Protein AF-A0A915NR26-F1 (afdb_monomer_lite)

Organism: NCBI:txid298350

Sequence (328 aa):
MNNIPSIPQVGNVEGKLKNKILRNKTCSDETLFVGILNAVFRKFGQIISIHPWLFIGTSLLLTIFCSLKIPFTKMTNDVADFTPYGARARKESGVYEAFFSNKGDPVVLFVLITAKRKGGNMLGVHELEDTVQLLNIVNDQFKVEDIQKNNNLSFSDFCDNFCTINEPVRHFHSGLLLERNFGNSSLDHIDLGYPITTVLGRQLHMDPHFFGVKIAVPFNKTNKNNSEINNQIISVNELKNNSFKNVLKSSSFHYSLLTSNFSQIPNNIREIKLICLYFRAVRPKDEVVRAGLTLLPFLIIGFVIMVIFSSITMSAAAYYMGQLGAHK

Secondary structure (DSSP, 8-state):
-----------SSHHHHHHHHHHSS------HHHHHHHHHHHHHHHHHHHSHHHHHHHHHHHHHHHHTTGGGS-----GGGGS-TT-HHHHHHHHHHHHHT--SPEEEEEEEEE-SSTT--S-SHHHHHHHH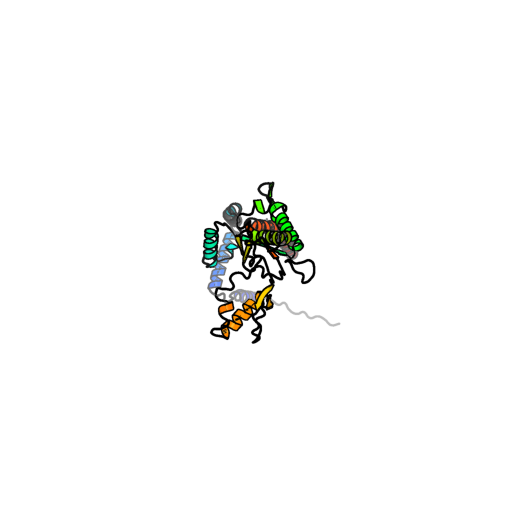HHHHIIIII-EEEETTTTEEEEHHHH--S-TTTTHHHHHHHHHHHHHHHH-GGG-TTEE--SSEEEETTEEEE-TTTEES-EEEEEEEEEETTEEEEEEEEEEHHHHHHHHHHHHTT-SSSSGGGTSS-----TT-EEE--EEEEEEEEEPPTHHHHHHHHTTHHHHHHHHHHHHHHHHHHHHHHHHHTT------

Radius of gyration: 41.72 Å; chains: 1; bounding box: 122×66×108 Å

Foldseek 3Di:
DDDDDDDDDDDDDVPVVVVVVVVPPPDDPDDPVNVVVVVVVVVVVVVCVVPVVVVVVVVVVVVCVVCVCVVVDDDFDAPCVVPDPPDPVVVVVVVVCVVQVHDADKDKDKDKAFDPDVQDFCLDLVSLVVVVVVLCCQQPVDWDQDPVVRDTDGLVRQADGCSCVCVVSVQLSVLSVCCVPPNPPPCPQFFNFPQWTGHNNDTDGCVVWFPQWWFWDFDFDPDPPDTDTDTDIDTPVRVVVVVVVVVVPDDDDCVVVPPDPVPTPGNGTDGTGITMDIRMGHDDRCVVVVVVVVCVVVVVVVVVVVVVVVVVVVVVVCVVVVNPDDDD

Structure (mmCIF, N/CA/C/O backbone):
data_AF-A0A915NR26-F1
#
_entry.id   AF-A0A915NR26-F1
#
loop_
_atom_site.group_PDB
_atom_site.id
_atom_site.type_symbol
_atom_site.label_atom_id
_atom_site.label_alt_id
_atom_site.label_comp_id
_atom_site.label_asym_id
_atom_site.label_entity_id
_atom_site.label_seq_id
_atom_site.pdbx_PDB_ins_code
_atom_site.Cartn_x
_atom_site.Cartn_y
_atom_site.Cartn_z
_atom_site.occupancy
_atom_site.B_iso_or_equiv
_atom_site.auth_seq_id
_atom_site.auth_comp_id
_atom_site.auth_asym_id
_atom_site.auth_atom_id
_atom_site.pdbx_PDB_model_num
ATOM 1 N N . MET A 1 1 ? 88.469 44.710 -28.851 1.00 46.00 1 MET A N 1
ATOM 2 C CA . MET A 1 1 ? 88.845 44.332 -30.229 1.00 46.00 1 MET A CA 1
ATOM 3 C C . MET A 1 1 ? 89.730 43.110 -30.136 1.00 46.00 1 MET A C 1
ATOM 5 O O . MET A 1 1 ? 90.772 43.235 -29.517 1.00 46.00 1 MET A O 1
ATOM 9 N N . ASN A 1 2 ? 89.284 41.958 -30.640 1.00 27.78 2 ASN A N 1
ATOM 10 C CA . ASN A 1 2 ? 90.150 40.865 -31.090 1.00 27.78 2 ASN A CA 1
ATOM 11 C C . ASN A 1 2 ? 89.316 39.808 -31.832 1.00 27.78 2 ASN A C 1
ATOM 13 O O . ASN A 1 2 ? 88.466 39.142 -31.252 1.00 27.78 2 ASN A O 1
ATOM 17 N N . ASN A 1 3 ? 89.551 39.795 -33.141 1.00 30.95 3 ASN A N 1
ATOM 18 C CA . ASN A 1 3 ? 89.579 38.719 -34.129 1.00 30.95 3 ASN A CA 1
ATOM 19 C C . ASN A 1 3 ? 88.986 37.336 -33.810 1.00 30.95 3 ASN A C 1
ATOM 21 O O . ASN A 1 3 ? 89.348 36.656 -32.855 1.00 30.95 3 ASN A O 1
ATOM 25 N N . ILE A 1 4 ? 88.176 36.900 -34.777 1.00 37.12 4 ILE A N 1
ATOM 26 C CA . ILE A 1 4 ? 87.745 35.530 -35.071 1.00 37.12 4 ILE A CA 1
ATOM 27 C C . ILE A 1 4 ? 88.967 34.620 -35.311 1.00 37.12 4 ILE A C 1
ATOM 29 O O . ILE A 1 4 ? 89.926 35.043 -35.960 1.00 37.12 4 ILE A O 1
ATOM 33 N N . PRO A 1 5 ? 88.874 33.338 -34.917 1.00 32.66 5 PRO A N 1
ATOM 34 C CA . PRO A 1 5 ? 89.144 32.280 -35.884 1.00 32.66 5 PRO A CA 1
ATOM 35 C C . PRO A 1 5 ? 88.000 31.256 -35.974 1.00 32.66 5 PRO A C 1
ATOM 37 O O . PRO A 1 5 ? 87.354 30.879 -34.999 1.00 32.66 5 PRO A O 1
ATOM 40 N N . SER A 1 6 ? 87.771 30.835 -37.212 1.00 34.41 6 SER A N 1
ATOM 41 C CA . SER A 1 6 ? 86.831 29.835 -37.715 1.00 34.41 6 SER A CA 1
ATOM 42 C C . SER A 1 6 ? 87.047 28.426 -37.148 1.00 34.41 6 SER A C 1
ATOM 44 O O . SER A 1 6 ? 88.182 27.960 -37.070 1.00 34.41 6 SER A O 1
ATOM 46 N N . ILE A 1 7 ? 85.948 27.718 -36.866 1.00 31.61 7 ILE A N 1
ATOM 47 C CA . ILE A 1 7 ? 85.906 26.293 -36.486 1.00 31.61 7 ILE A CA 1
ATOM 48 C C . ILE A 1 7 ? 85.380 25.466 -37.683 1.00 31.61 7 ILE A C 1
ATOM 50 O O . ILE A 1 7 ? 84.544 25.972 -38.436 1.00 31.61 7 ILE A O 1
ATOM 54 N N . PRO A 1 8 ? 85.884 24.235 -37.915 1.00 31.83 8 PRO A N 1
ATOM 55 C CA . PRO A 1 8 ? 85.814 23.545 -39.199 1.00 31.83 8 PRO A CA 1
ATOM 56 C C . PRO A 1 8 ? 84.486 22.820 -39.442 1.00 31.83 8 PRO A C 1
ATOM 58 O O . PRO A 1 8 ? 83.746 22.477 -38.521 1.00 31.83 8 PRO A O 1
ATOM 61 N N . GLN A 1 9 ? 84.228 22.536 -40.720 1.00 34.81 9 GLN A N 1
ATOM 62 C CA . GLN A 1 9 ? 83.091 21.754 -41.194 1.00 34.81 9 GLN A CA 1
ATOM 63 C C . GLN A 1 9 ? 83.113 20.318 -40.647 1.00 34.81 9 GLN A C 1
ATOM 65 O O . GLN A 1 9 ? 84.043 19.553 -40.902 1.00 34.81 9 GLN A O 1
ATOM 70 N N . VAL A 1 10 ? 82.047 19.937 -39.938 1.00 36.84 10 VAL A N 1
ATOM 71 C CA . VAL A 1 10 ? 81.807 18.563 -39.484 1.00 36.84 10 VAL A CA 1
ATOM 72 C C . VAL A 1 10 ? 81.166 17.780 -40.627 1.00 36.84 10 VAL A C 1
ATOM 74 O O . VAL A 1 10 ? 79.949 17.750 -40.806 1.00 36.84 10 VAL A O 1
ATOM 77 N N . GLY A 1 11 ? 82.020 17.163 -41.438 1.00 34.50 11 GLY A N 1
ATOM 78 C CA . GLY A 1 11 ? 81.628 16.177 -42.430 1.00 34.50 11 GLY A CA 1
ATOM 79 C C . GLY A 1 11 ? 81.296 14.825 -41.790 1.00 34.50 11 GLY A C 1
ATOM 80 O O . GLY A 1 11 ? 82.124 14.204 -41.135 1.00 34.50 11 GLY A O 1
ATOM 81 N N . ASN A 1 12 ? 80.090 14.342 -42.083 1.00 41.38 12 ASN A N 1
ATOM 82 C CA . ASN A 1 12 ? 79.860 12.978 -42.568 1.00 41.38 12 ASN A CA 1
ATOM 83 C C . ASN A 1 12 ? 80.186 11.780 -41.639 1.00 41.38 12 ASN A C 1
ATOM 85 O O . ASN A 1 12 ? 80.770 10.794 -42.088 1.00 41.38 12 ASN A O 1
ATOM 89 N N . VAL A 1 13 ? 79.739 11.805 -40.373 1.00 43.62 13 VAL A N 1
ATOM 90 C CA . VAL A 1 13 ? 79.721 10.598 -39.502 1.00 43.62 13 VAL A CA 1
ATOM 91 C C . VAL A 1 13 ? 78.348 10.318 -38.853 1.00 43.62 13 VAL A C 1
ATOM 93 O O . VAL A 1 13 ? 78.040 9.171 -38.526 1.00 43.62 13 VAL A O 1
ATOM 96 N N . GLU A 1 14 ? 77.438 11.295 -38.763 1.00 40.44 14 GLU A N 1
ATOM 97 C CA . GLU A 1 14 ? 76.123 11.096 -38.118 1.00 40.44 14 GLU A CA 1
ATOM 98 C C . GLU A 1 14 ? 75.124 10.238 -38.921 1.00 40.44 14 GLU A C 1
ATOM 100 O O . GLU A 1 14 ? 74.241 9.608 -38.334 1.00 40.44 14 GLU A O 1
ATOM 105 N N . GLY A 1 15 ? 75.266 10.146 -40.248 1.00 40.53 15 GLY A N 1
ATOM 106 C CA . GLY A 1 15 ? 74.295 9.453 -41.110 1.00 40.53 15 GLY A CA 1
ATOM 107 C C . GLY A 1 15 ? 74.291 7.924 -40.979 1.00 40.53 15 GLY A C 1
ATOM 108 O O . GLY A 1 15 ? 73.248 7.286 -41.134 1.00 40.53 15 GLY A O 1
ATOM 109 N N . LYS A 1 16 ? 75.434 7.307 -40.646 1.00 39.62 16 LYS A N 1
ATOM 110 C CA . LYS A 1 16 ? 75.534 5.841 -40.497 1.00 39.62 16 LYS A CA 1
ATOM 111 C C . LYS A 1 16 ? 75.208 5.350 -39.086 1.00 39.62 16 LYS A C 1
ATOM 113 O O . LYS A 1 16 ? 74.730 4.225 -38.950 1.00 39.62 16 LYS A O 1
ATOM 118 N N . LEU A 1 17 ? 75.401 6.177 -38.054 1.00 42.97 17 LEU A N 1
ATOM 119 C CA . LEU A 1 17 ? 75.103 5.789 -36.671 1.00 42.97 17 LEU A CA 1
ATOM 120 C C . LEU A 1 17 ? 73.618 5.988 -36.323 1.00 42.97 17 LEU A C 1
ATOM 122 O O . LEU A 1 17 ? 73.027 5.105 -35.704 1.00 42.97 17 LEU A O 1
ATOM 126 N N . LYS A 1 18 ? 72.967 7.056 -36.818 1.00 40.75 18 LYS A N 1
ATOM 127 C CA . LYS A 1 18 ? 71.512 7.250 -36.644 1.00 40.75 18 LYS A CA 1
ATOM 128 C C . LYS A 1 18 ? 70.694 6.147 -37.314 1.00 40.75 18 LYS A C 1
ATOM 130 O O . LYS A 1 18 ? 69.795 5.612 -36.679 1.00 40.75 18 LYS A O 1
ATOM 135 N N . ASN A 1 19 ? 71.057 5.712 -38.523 1.00 43.19 19 ASN A N 1
ATOM 136 C CA . ASN A 1 19 ? 70.342 4.626 -39.204 1.00 43.19 19 ASN A CA 1
ATOM 137 C C . ASN A 1 19 ? 70.565 3.243 -38.569 1.00 43.19 19 ASN A C 1
ATOM 139 O O . ASN A 1 19 ? 69.704 2.375 -38.700 1.00 43.19 19 ASN A O 1
ATOM 143 N N . LYS A 1 20 ? 71.679 3.027 -37.853 1.00 38.50 20 LYS A N 1
ATOM 144 C CA . LYS A 1 20 ? 71.938 1.770 -37.129 1.00 38.50 20 LYS A CA 1
ATOM 145 C C . LYS A 1 20 ? 71.292 1.755 -35.736 1.00 38.50 20 LYS A C 1
ATOM 147 O O . LYS A 1 20 ? 70.867 0.700 -35.283 1.00 38.50 20 LYS A O 1
ATOM 152 N N . ILE A 1 21 ? 71.144 2.920 -35.096 1.00 44.66 21 ILE A N 1
ATOM 153 C CA . ILE A 1 21 ? 70.480 3.070 -33.790 1.00 44.66 21 ILE A CA 1
ATOM 154 C C . ILE A 1 21 ? 68.945 3.138 -33.934 1.00 44.66 21 ILE A C 1
ATOM 156 O O . ILE A 1 21 ? 68.243 2.554 -33.114 1.00 44.66 21 ILE A O 1
ATOM 160 N N . LEU A 1 22 ? 68.404 3.747 -34.999 1.00 41.38 22 LEU A N 1
ATOM 161 C CA . LEU A 1 22 ? 66.954 3.766 -35.276 1.00 41.38 22 LEU A CA 1
ATOM 162 C C . LEU A 1 22 ? 66.405 2.430 -35.803 1.00 41.38 22 LEU A C 1
ATOM 164 O O . LEU A 1 22 ? 65.211 2.185 -35.665 1.00 41.38 22 LEU A O 1
ATOM 168 N N . ARG A 1 23 ? 67.245 1.544 -36.361 1.00 36.12 23 ARG A N 1
ATOM 169 C CA . ARG A 1 23 ? 66.823 0.182 -36.748 1.00 36.12 23 ARG A CA 1
ATOM 170 C C . ARG A 1 23 ? 66.799 -0.818 -35.592 1.00 36.12 23 ARG A C 1
ATOM 172 O O . ARG A 1 23 ? 66.065 -1.791 -35.679 1.00 36.12 23 ARG A O 1
ATOM 179 N N . ASN A 1 24 ? 67.566 -0.581 -34.526 1.00 37.91 24 ASN A N 1
ATOM 180 C CA . ASN A 1 24 ? 67.714 -1.528 -33.413 1.00 37.91 24 ASN A CA 1
ATOM 181 C C . ASN A 1 24 ? 66.917 -1.154 -32.152 1.00 37.91 24 ASN A C 1
ATOM 183 O O . ASN A 1 24 ? 67.066 -1.815 -31.130 1.00 37.91 24 ASN A O 1
ATOM 187 N N . LYS A 1 25 ? 66.071 -0.115 -32.198 1.00 40.84 25 LYS A N 1
ATOM 188 C CA . LYS A 1 25 ? 65.288 0.352 -31.038 1.00 40.84 25 LYS A CA 1
ATOM 189 C C . LYS A 1 25 ? 63.769 0.294 -31.252 1.00 40.84 25 LYS A C 1
ATOM 191 O O . LYS A 1 25 ? 63.033 1.084 -30.675 1.00 40.84 25 LYS A O 1
ATOM 196 N N . THR A 1 26 ? 63.309 -0.643 -32.079 1.00 46.47 26 THR A N 1
ATOM 197 C CA . THR A 1 26 ? 61.885 -0.979 -32.287 1.00 46.47 26 THR A CA 1
ATOM 198 C C . THR A 1 26 ? 61.633 -2.477 -32.127 1.00 46.47 26 THR A C 1
ATOM 200 O O . THR A 1 26 ? 60.846 -3.077 -32.848 1.00 46.47 26 THR A O 1
ATOM 203 N N . CYS A 1 27 ? 62.303 -3.095 -31.159 1.00 49.34 27 CYS A N 1
ATOM 204 C CA . CYS A 1 27 ? 61.845 -4.353 -30.590 1.00 49.34 27 CYS A CA 1
ATOM 205 C C . CYS A 1 27 ? 61.801 -4.153 -29.078 1.00 49.34 27 CYS A C 1
ATOM 207 O O . CYS A 1 27 ? 62.720 -4.522 -28.355 1.00 49.34 27 CYS A O 1
ATOM 209 N N . SER A 1 28 ? 60.768 -3.449 -28.610 1.00 54.41 28 SER A N 1
ATOM 210 C CA . SER A 1 28 ? 60.263 -3.714 -27.267 1.00 54.41 28 SER A CA 1
ATOM 211 C C . SER A 1 28 ? 59.925 -5.201 -27.206 1.00 54.41 28 SER A C 1
ATOM 213 O O . SER A 1 28 ? 59.401 -5.724 -28.191 1.00 54.41 28 SER A O 1
ATOM 215 N N . ASP A 1 29 ? 60.236 -5.864 -26.092 1.00 62.69 29 ASP A N 1
ATOM 216 C CA . ASP A 1 29 ? 59.835 -7.243 -25.799 1.00 62.69 29 ASP A CA 1
ATOM 217 C C . ASP A 1 29 ? 58.301 -7.337 -25.728 1.00 62.69 29 ASP A C 1
ATOM 219 O O . ASP A 1 29 ? 57.689 -7.455 -24.667 1.00 62.69 29 ASP A O 1
ATOM 223 N N . GLU A 1 30 ? 57.641 -7.214 -26.877 1.00 65.69 30 GLU A N 1
ATOM 224 C CA . GLU A 1 30 ? 56.237 -7.529 -27.014 1.00 65.69 30 GLU A CA 1
ATOM 225 C C . GLU A 1 30 ? 56.122 -9.037 -26.845 1.00 65.69 30 GLU A C 1
ATOM 227 O O . GLU A 1 30 ? 56.697 -9.821 -27.604 1.00 65.69 30 GLU A O 1
ATOM 232 N N . THR A 1 31 ? 55.385 -9.456 -25.817 1.00 84.19 31 THR A N 1
ATOM 233 C CA . THR A 1 31 ? 55.034 -10.867 -25.662 1.00 84.19 31 THR A CA 1
ATOM 234 C C . THR A 1 31 ? 54.426 -11.384 -26.967 1.00 84.19 31 THR A C 1
ATOM 236 O O . THR A 1 31 ? 53.733 -10.655 -27.679 1.00 84.19 31 THR A O 1
ATOM 239 N N . LEU A 1 32 ? 54.660 -12.657 -27.283 1.00 82.62 32 LEU A N 1
ATOM 240 C CA . LEU A 1 32 ? 54.202 -13.284 -28.530 1.00 82.62 32 LEU A CA 1
ATOM 241 C C . LEU A 1 32 ? 52.687 -13.064 -28.758 1.00 82.62 32 LEU A C 1
ATOM 243 O O . LEU A 1 32 ? 52.246 -12.827 -29.880 1.00 82.62 32 LEU A O 1
ATOM 247 N N . PHE A 1 33 ? 51.908 -13.028 -27.671 1.00 89.44 33 PHE A N 1
ATOM 248 C CA . PHE A 1 33 ? 50.491 -12.663 -27.673 1.00 89.44 33 PHE A CA 1
ATOM 249 C C . PHE A 1 33 ? 50.225 -11.232 -28.172 1.00 89.44 33 PHE A C 1
ATOM 251 O O . PHE A 1 33 ? 49.389 -11.044 -29.053 1.00 89.44 33 PHE A O 1
ATOM 258 N N . VAL A 1 34 ? 50.948 -10.232 -27.657 1.00 88.44 34 VAL A N 1
ATOM 259 C CA . VAL A 1 34 ? 50.817 -8.825 -28.081 1.00 88.44 34 VAL A CA 1
ATOM 260 C C . VAL A 1 34 ? 51.241 -8.656 -29.541 1.00 88.44 34 VAL A C 1
ATOM 262 O O . VAL A 1 34 ? 50.539 -7.992 -30.300 1.00 88.44 34 VAL A O 1
ATOM 265 N N . GLY A 1 35 ? 52.307 -9.335 -29.974 1.00 88.56 35 GLY A N 1
ATOM 266 C CA . GLY A 1 35 ? 52.742 -9.315 -31.372 1.00 88.56 35 GLY A CA 1
ATOM 267 C C . GLY A 1 35 ? 51.701 -9.901 -32.336 1.00 88.56 35 GLY A C 1
ATOM 268 O O . GLY A 1 35 ? 51.418 -9.309 -33.381 1.00 88.56 35 GLY A O 1
ATOM 269 N N . ILE A 1 36 ? 51.073 -11.031 -31.977 1.00 90.56 36 ILE A N 1
ATOM 270 C CA . ILE A 1 36 ? 49.966 -11.623 -32.751 1.00 90.56 36 ILE A CA 1
ATOM 271 C C . ILE A 1 36 ? 48.766 -10.675 -32.778 1.00 90.56 36 ILE A C 1
ATOM 273 O O . ILE A 1 36 ? 48.198 -10.432 -33.843 1.00 90.56 36 ILE A O 1
ATOM 277 N N . LEU A 1 37 ? 48.397 -10.108 -31.630 1.00 92.75 37 LEU A N 1
ATOM 278 C CA . LEU A 1 37 ? 47.273 -9.186 -31.510 1.00 92.75 37 LEU A CA 1
ATOM 279 C C . LEU A 1 37 ? 47.476 -7.936 -32.383 1.00 92.75 37 LEU A C 1
ATOM 281 O O . LEU A 1 37 ? 46.590 -7.568 -33.154 1.00 92.75 37 LEU A O 1
ATOM 285 N N . ASN A 1 38 ? 48.671 -7.346 -32.343 1.00 90.56 38 ASN A N 1
ATOM 286 C CA . ASN A 1 38 ? 49.061 -6.215 -33.183 1.00 90.56 38 ASN A CA 1
ATOM 287 C C . ASN A 1 38 ? 49.039 -6.579 -34.674 1.00 90.56 38 ASN A C 1
ATOM 289 O O . ASN A 1 38 ? 48.567 -5.792 -35.496 1.00 90.56 38 ASN A O 1
ATOM 293 N N . ALA A 1 39 ? 49.499 -7.779 -35.046 1.00 90.12 39 ALA A N 1
ATOM 294 C CA . ALA A 1 39 ? 49.443 -8.251 -36.427 1.00 90.12 39 ALA A CA 1
ATOM 295 C C . ALA A 1 39 ? 47.996 -8.406 -36.925 1.00 90.12 39 ALA A C 1
ATOM 297 O O . ALA A 1 39 ? 47.682 -7.985 -38.042 1.00 90.12 39 ALA A O 1
ATOM 298 N N . VAL A 1 40 ? 47.114 -8.952 -36.085 1.00 93.00 40 VAL A N 1
ATOM 299 C CA . VAL A 1 40 ? 45.685 -9.109 -36.372 1.00 93.00 40 VAL A CA 1
ATOM 300 C C . VAL A 1 40 ? 45.012 -7.742 -36.504 1.00 93.00 40 VAL A C 1
ATOM 302 O O . VAL A 1 40 ? 44.402 -7.472 -37.539 1.00 93.00 40 VAL A O 1
ATOM 305 N N . PHE A 1 41 ? 45.184 -6.833 -35.540 1.00 93.06 41 PHE A N 1
ATOM 306 C CA . PHE A 1 41 ? 44.609 -5.486 -35.618 1.00 93.06 41 PHE A CA 1
ATOM 307 C C . PHE A 1 41 ? 45.137 -4.686 -36.804 1.00 93.06 41 PHE A C 1
ATOM 309 O O . PHE A 1 41 ? 44.359 -4.005 -37.470 1.00 93.06 41 PHE A O 1
ATOM 316 N N . ARG A 1 42 ? 46.426 -4.810 -37.141 1.00 92.00 42 ARG A N 1
ATOM 317 C CA . ARG A 1 42 ? 46.992 -4.158 -38.327 1.00 92.00 42 ARG A CA 1
ATOM 318 C C . ARG A 1 42 ? 46.368 -4.693 -39.612 1.00 92.00 42 ARG A C 1
ATOM 320 O O . ARG A 1 42 ? 46.074 -3.909 -40.510 1.00 92.00 42 ARG A O 1
ATOM 327 N N . LYS A 1 43 ? 46.142 -6.008 -39.708 1.00 92.31 43 LYS A N 1
ATOM 328 C CA . LYS A 1 43 ? 45.459 -6.622 -40.857 1.00 92.31 43 LYS A CA 1
ATOM 329 C C . LYS A 1 43 ? 44.003 -6.171 -40.961 1.00 92.31 43 LYS A C 1
ATOM 331 O O . LYS A 1 43 ? 43.587 -5.777 -42.046 1.00 92.31 43 LYS A O 1
ATOM 336 N N . PHE A 1 44 ? 43.264 -6.143 -39.855 1.00 91.12 44 PHE A N 1
ATOM 337 C CA . PHE A 1 44 ? 41.897 -5.618 -39.835 1.00 91.12 44 PHE A CA 1
ATOM 338 C C . PHE A 1 44 ? 41.840 -4.131 -40.200 1.00 91.12 44 PHE A C 1
ATOM 340 O O . PHE A 1 44 ? 41.042 -3.752 -41.052 1.00 91.12 44 PHE A O 1
ATOM 347 N N . GLY A 1 45 ? 42.724 -3.299 -39.643 1.00 89.81 45 GLY A N 1
ATOM 348 C CA . GLY A 1 45 ? 42.802 -1.872 -39.963 1.00 89.81 45 GLY A CA 1
ATOM 349 C C . GLY A 1 45 ? 43.106 -1.608 -41.440 1.00 89.81 45 GLY A C 1
ATOM 350 O O . GLY A 1 45 ? 42.479 -0.745 -42.049 1.00 89.81 45 GLY A O 1
ATOM 351 N N . GLN A 1 46 ? 43.998 -2.399 -42.050 1.00 91.31 46 GLN A N 1
ATOM 352 C CA . GLN A 1 46 ? 44.266 -2.333 -43.492 1.00 91.31 46 GLN A CA 1
ATOM 353 C C . GLN A 1 46 ? 43.018 -2.669 -44.320 1.00 91.31 46 GLN A C 1
ATOM 355 O O . GLN A 1 46 ? 42.691 -1.938 -45.248 1.00 91.31 46 GLN A O 1
ATOM 360 N N . ILE A 1 47 ? 42.295 -3.736 -43.967 1.00 91.75 47 ILE A N 1
ATOM 361 C CA . ILE A 1 47 ? 41.075 -4.153 -44.675 1.00 91.75 47 ILE A CA 1
ATOM 362 C C . ILE A 1 47 ? 39.970 -3.089 -44.550 1.00 91.75 47 ILE A C 1
ATOM 364 O O . ILE A 1 47 ? 39.328 -2.747 -45.544 1.00 91.75 47 ILE A O 1
ATOM 368 N N . ILE A 1 48 ?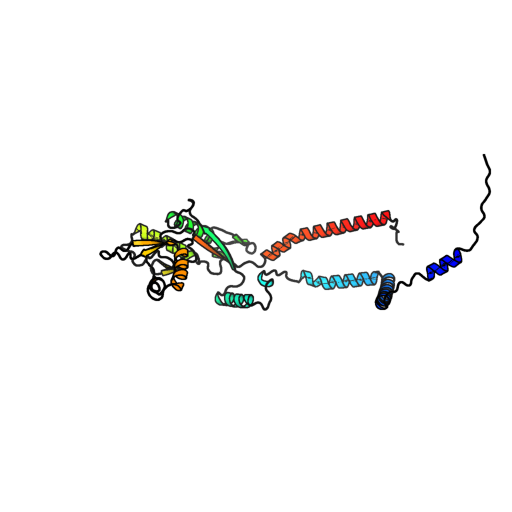 39.785 -2.519 -43.355 1.00 93.06 48 ILE A N 1
ATOM 369 C CA . ILE A 1 48 ? 38.797 -1.459 -43.100 1.00 93.06 48 ILE A CA 1
ATOM 370 C C . ILE A 1 48 ? 39.152 -0.185 -43.876 1.00 93.06 48 ILE A C 1
ATOM 372 O O . ILE A 1 48 ? 38.271 0.435 -44.463 1.00 93.06 48 ILE A O 1
ATOM 376 N N . SER A 1 49 ? 40.436 0.182 -43.937 1.00 89.62 49 SER A N 1
ATOM 377 C CA . SER A 1 49 ? 40.890 1.368 -44.672 1.00 89.62 49 SER A CA 1
ATOM 378 C C . SER A 1 49 ? 40.725 1.245 -46.190 1.00 89.62 49 SER A C 1
ATOM 380 O O . SER A 1 49 ? 40.595 2.270 -46.852 1.00 89.62 49 SER A O 1
ATOM 382 N N . ILE A 1 50 ? 40.748 0.029 -46.750 1.00 93.75 50 ILE A N 1
ATOM 383 C CA . ILE A 1 50 ? 40.552 -0.201 -48.193 1.00 93.75 50 ILE A CA 1
ATOM 384 C C . ILE A 1 50 ? 39.061 -0.127 -48.563 1.00 93.75 50 ILE A C 1
ATOM 386 O O . ILE A 1 50 ? 38.714 0.393 -49.623 1.00 93.75 50 ILE A O 1
ATOM 390 N N . HIS A 1 51 ? 38.167 -0.608 -47.691 1.00 91.94 51 HIS A N 1
ATOM 391 C CA . HIS A 1 51 ? 36.719 -0.643 -47.942 1.00 91.94 51 HIS A CA 1
ATOM 392 C C . HIS A 1 51 ? 35.887 0.012 -46.821 1.00 91.94 51 HIS A C 1
ATOM 394 O O . HIS A 1 51 ? 34.995 -0.633 -46.265 1.00 91.94 51 HIS A O 1
ATOM 400 N N . PRO A 1 52 ? 36.103 1.301 -46.499 1.00 90.69 52 PRO A N 1
ATOM 401 C CA . PRO A 1 52 ? 35.502 1.935 -45.321 1.00 90.69 52 PRO A CA 1
ATOM 402 C C . PRO A 1 52 ? 33.967 1.947 -45.366 1.00 90.69 52 PRO A C 1
ATOM 404 O O . PRO A 1 52 ? 33.306 1.606 -44.385 1.00 90.69 52 PRO A O 1
ATOM 407 N N . TRP A 1 53 ? 33.385 2.251 -46.528 1.00 91.00 53 TRP A N 1
ATOM 408 C CA . TRP A 1 53 ? 31.932 2.315 -46.713 1.00 91.00 53 TRP A CA 1
ATOM 409 C C . TRP A 1 53 ? 31.224 0.972 -46.506 1.00 91.00 53 TRP A C 1
ATOM 411 O O . TRP A 1 53 ? 30.105 0.950 -45.998 1.00 91.00 53 TRP A O 1
ATOM 421 N N . LEU A 1 54 ? 31.871 -0.150 -46.841 1.00 92.12 54 LEU A N 1
ATOM 422 C CA . LEU A 1 54 ? 31.296 -1.485 -46.661 1.00 92.12 54 LEU A CA 1
ATOM 423 C C . LEU A 1 54 ? 31.157 -1.824 -45.172 1.00 92.12 54 LEU A C 1
ATOM 425 O O . LEU A 1 54 ? 30.109 -2.309 -44.746 1.00 92.12 54 LEU A O 1
ATOM 429 N N . PHE A 1 55 ? 32.171 -1.517 -44.361 1.00 92.69 55 PHE A N 1
ATOM 430 C CA . PHE A 1 55 ? 32.133 -1.758 -42.914 1.00 92.69 55 PHE A CA 1
ATOM 431 C C . PHE A 1 55 ? 31.174 -0.805 -42.188 1.00 92.69 55 PHE A C 1
ATOM 433 O O . PHE A 1 55 ? 30.431 -1.229 -41.301 1.00 92.69 55 PHE A O 1
ATOM 440 N N . ILE A 1 56 ? 31.121 0.466 -42.597 1.00 94.00 56 ILE A N 1
ATOM 441 C CA . ILE A 1 56 ? 30.155 1.433 -42.053 1.00 94.00 56 ILE A CA 1
ATOM 442 C C . ILE A 1 56 ? 28.722 0.997 -42.393 1.00 94.00 56 ILE A C 1
ATOM 444 O O . ILE A 1 56 ? 27.869 0.928 -41.512 1.00 94.00 56 ILE A O 1
ATOM 448 N N . GLY A 1 57 ? 28.458 0.631 -43.650 1.00 95.50 57 GLY A N 1
ATOM 449 C CA . GLY A 1 57 ? 27.131 0.196 -44.088 1.00 95.50 57 GLY A CA 1
ATOM 450 C C . GLY A 1 57 ? 26.659 -1.083 -43.394 1.00 95.50 57 GLY A C 1
ATOM 451 O O . GLY A 1 57 ? 25.532 -1.145 -42.907 1.00 95.50 57 GLY A O 1
ATOM 452 N N . THR A 1 58 ? 27.528 -2.091 -43.295 1.00 94.62 58 THR A N 1
ATOM 453 C CA . THR A 1 58 ? 27.197 -3.369 -42.638 1.00 94.62 58 THR A CA 1
ATOM 454 C C . THR A 1 58 ? 26.968 -3.216 -41.133 1.00 94.62 58 THR A C 1
ATOM 456 O O . THR A 1 58 ? 26.009 -3.785 -40.613 1.00 94.62 58 THR A O 1
ATOM 459 N N . SER A 1 59 ? 27.779 -2.417 -40.432 1.00 95.31 59 SER A N 1
ATOM 460 C CA . SER A 1 59 ? 27.584 -2.144 -38.998 1.00 95.31 59 SER A CA 1
ATOM 461 C C . SER A 1 59 ? 26.312 -1.340 -38.713 1.00 95.31 59 SER A C 1
ATOM 463 O O . SER A 1 59 ? 25.584 -1.672 -37.775 1.00 95.31 59 SER A O 1
ATOM 465 N N . LEU A 1 60 ? 25.979 -0.343 -39.542 1.00 96.06 60 LEU A N 1
ATOM 466 C CA . LEU A 1 60 ? 24.709 0.385 -39.444 1.00 96.06 60 LEU A CA 1
ATOM 467 C C . LEU A 1 60 ? 23.507 -0.530 -39.690 1.00 96.06 60 LEU A C 1
ATOM 469 O O . LEU A 1 60 ? 22.553 -0.500 -38.916 1.00 96.06 60 LEU A O 1
ATOM 473 N N . LEU A 1 61 ? 23.562 -1.378 -40.720 1.00 96.12 61 LEU A N 1
ATOM 474 C CA . LEU A 1 61 ? 22.477 -2.307 -41.041 1.00 96.12 61 LEU A CA 1
ATOM 475 C C . LEU A 1 61 ? 22.255 -3.315 -39.910 1.00 96.12 61 LEU A C 1
ATOM 477 O O . LEU A 1 61 ? 21.117 -3.529 -39.493 1.00 96.12 61 LEU A O 1
ATOM 481 N N . LEU A 1 62 ? 23.336 -3.880 -39.363 1.00 95.88 62 LEU A N 1
ATOM 482 C CA . LEU A 1 62 ? 23.269 -4.771 -38.207 1.00 95.88 62 LEU A CA 1
ATOM 483 C C . LEU A 1 62 ? 22.673 -4.060 -36.985 1.00 95.88 62 LEU A C 1
ATOM 485 O O . LEU A 1 62 ? 21.832 -4.628 -36.292 1.00 95.88 62 LEU A O 1
ATOM 489 N N . THR A 1 63 ? 23.064 -2.806 -36.748 1.00 95.81 63 THR A N 1
ATOM 490 C CA . THR A 1 63 ? 22.538 -1.998 -35.640 1.00 95.81 63 THR A CA 1
ATOM 491 C C . THR A 1 63 ? 21.038 -1.759 -35.802 1.00 95.81 63 THR A C 1
ATOM 493 O O . THR A 1 63 ? 20.281 -2.034 -34.876 1.00 95.81 63 THR A O 1
ATOM 496 N N . ILE A 1 64 ? 20.584 -1.338 -36.987 1.00 95.44 64 ILE A N 1
ATOM 497 C CA . ILE A 1 64 ? 19.158 -1.138 -37.294 1.00 95.44 64 ILE A CA 1
ATOM 498 C C . ILE A 1 64 ? 18.374 -2.438 -37.093 1.00 95.44 64 ILE A C 1
ATOM 500 O O . ILE A 1 64 ? 17.314 -2.424 -36.468 1.00 95.44 64 ILE A O 1
ATOM 504 N N . PHE A 1 65 ? 18.903 -3.566 -37.573 1.00 95.56 65 PHE A N 1
ATOM 505 C CA . PHE A 1 65 ? 18.267 -4.872 -37.422 1.00 95.56 65 PHE A CA 1
ATOM 506 C C . PHE A 1 65 ? 18.105 -5.271 -35.948 1.00 95.56 65 PHE A C 1
ATOM 508 O O . PHE A 1 65 ? 17.013 -5.659 -35.530 1.00 95.56 65 PHE A O 1
ATOM 515 N N . CYS A 1 66 ? 19.155 -5.116 -35.138 1.00 93.69 66 CYS A N 1
ATOM 516 C CA . CYS A 1 66 ? 19.105 -5.389 -33.701 1.00 93.69 66 CYS A CA 1
ATOM 517 C C . CYS A 1 66 ? 18.165 -4.424 -32.957 1.00 93.69 66 CYS A C 1
ATOM 519 O O . CYS A 1 66 ? 17.422 -4.843 -32.067 1.00 93.69 66 CYS A O 1
ATOM 521 N N . SER A 1 67 ? 18.144 -3.145 -33.339 1.00 95.38 67 SER A N 1
ATOM 522 C CA . SER A 1 67 ? 17.280 -2.126 -32.734 1.00 95.38 67 SER A CA 1
ATOM 523 C C . SER A 1 67 ? 15.810 -2.248 -33.138 1.00 95.38 67 SER A C 1
ATOM 525 O O . SER A 1 67 ? 14.947 -1.749 -32.418 1.00 95.38 67 SER A O 1
ATOM 527 N N . LEU A 1 68 ? 15.489 -2.951 -34.230 1.00 94.62 68 LEU A N 1
ATOM 528 C CA . LEU A 1 68 ? 14.117 -3.102 -34.724 1.00 94.62 68 LEU A CA 1
ATOM 529 C C . LEU A 1 68 ? 13.181 -3.739 -33.689 1.00 94.62 68 LEU A C 1
ATOM 531 O O . LEU A 1 68 ? 11.988 -3.461 -33.687 1.00 94.62 68 LEU A O 1
ATOM 535 N N . LYS A 1 69 ? 13.705 -4.576 -32.785 1.00 91.88 69 LYS A N 1
ATOM 536 C CA . LYS A 1 69 ? 12.920 -5.217 -31.718 1.00 91.88 69 LYS A CA 1
ATOM 537 C C . LYS A 1 69 ? 12.544 -4.277 -30.573 1.00 91.88 69 LYS A C 1
ATOM 539 O O . LYS A 1 69 ? 11.560 -4.548 -29.887 1.00 91.88 69 LYS A O 1
ATOM 544 N N . ILE A 1 70 ? 13.280 -3.184 -30.376 1.00 90.69 70 ILE A N 1
ATOM 545 C CA . ILE A 1 70 ? 13.069 -2.236 -29.275 1.00 90.69 70 ILE A CA 1
ATOM 546 C C . ILE A 1 70 ? 11.645 -1.647 -29.278 1.00 90.69 70 ILE A C 1
ATOM 548 O O . ILE A 1 70 ? 10.974 -1.795 -28.259 1.00 90.69 70 ILE A O 1
ATOM 552 N N . PRO A 1 71 ? 11.111 -1.070 -30.379 1.00 87.44 71 PRO A N 1
ATOM 553 C CA . PRO A 1 71 ? 9.767 -0.477 -30.372 1.00 87.44 71 PRO A CA 1
ATOM 554 C C . PRO A 1 71 ? 8.635 -1.492 -30.151 1.00 87.44 71 PRO A C 1
ATOM 556 O O . PRO A 1 71 ? 7.549 -1.112 -29.725 1.00 87.44 71 PRO A O 1
ATOM 559 N N . PHE A 1 72 ? 8.872 -2.779 -30.420 1.00 89.56 72 PHE A N 1
ATOM 560 C CA . PHE A 1 72 ? 7.882 -3.842 -30.202 1.00 89.56 72 PHE A CA 1
ATOM 561 C C . PHE A 1 72 ? 7.988 -4.490 -28.818 1.00 89.56 72 PHE A C 1
ATOM 563 O O . PHE A 1 72 ? 7.164 -5.339 -28.468 1.00 89.56 72 PHE A O 1
ATOM 570 N N . THR A 1 73 ? 9.002 -4.128 -28.033 1.00 88.88 73 THR A N 1
ATOM 571 C CA . THR A 1 73 ? 9.203 -4.681 -26.697 1.00 88.88 73 THR A CA 1
ATOM 572 C C . THR A 1 73 ? 8.353 -3.894 -25.711 1.00 88.88 73 THR A C 1
ATOM 574 O O . THR A 1 73 ? 8.537 -2.692 -25.530 1.00 88.88 73 THR A O 1
ATOM 577 N N . LYS A 1 74 ? 7.398 -4.570 -25.065 1.00 83.94 74 LYS A N 1
ATOM 578 C CA . LYS A 1 74 ? 6.569 -3.947 -24.029 1.00 83.94 74 LYS A CA 1
ATOM 579 C C . LYS A 1 74 ? 7.440 -3.614 -22.820 1.00 83.94 74 LYS A C 1
ATOM 581 O O . LYS A 1 74 ? 8.129 -4.487 -22.302 1.00 83.94 74 LYS A O 1
ATOM 586 N N . MET A 1 75 ? 7.381 -2.368 -22.360 1.00 80.00 75 MET A N 1
ATOM 587 C CA . MET A 1 75 ? 7.999 -1.970 -21.097 1.00 80.00 75 MET A CA 1
ATOM 588 C C . MET A 1 75 ? 7.117 -2.453 -19.947 1.00 80.00 75 MET A C 1
ATOM 590 O O . MET A 1 75 ? 5.981 -2.006 -19.807 1.00 80.00 75 MET A O 1
ATOM 594 N N . THR A 1 76 ? 7.634 -3.369 -19.135 1.00 80.19 76 THR A N 1
ATOM 595 C CA . THR A 1 76 ? 7.000 -3.819 -17.893 1.00 80.19 76 THR A CA 1
ATOM 596 C C . THR A 1 76 ? 7.926 -3.475 -16.739 1.00 80.19 76 THR A C 1
ATOM 598 O O . THR A 1 76 ? 9.119 -3.761 -16.813 1.00 80.19 76 THR A O 1
ATOM 601 N N . ASN A 1 77 ? 7.400 -2.852 -15.687 1.00 75.56 77 ASN A N 1
ATOM 602 C CA . ASN A 1 77 ? 8.175 -2.534 -14.493 1.00 75.56 77 ASN A CA 1
ATOM 603 C C . ASN A 1 77 ? 7.362 -2.895 -13.250 1.00 75.56 77 ASN A C 1
ATOM 605 O O . ASN A 1 77 ? 6.681 -2.051 -12.666 1.00 75.56 77 ASN A O 1
ATOM 609 N N . ASP A 1 78 ? 7.372 -4.184 -12.915 1.00 76.75 78 ASP A N 1
ATOM 610 C CA . ASP A 1 78 ? 6.736 -4.693 -11.708 1.00 76.75 78 ASP A CA 1
ATOM 611 C C . ASP A 1 78 ? 7.741 -4.645 -10.551 1.00 76.75 78 ASP A C 1
ATOM 613 O O . ASP A 1 78 ? 8.865 -5.131 -10.665 1.00 76.75 78 ASP A O 1
ATOM 617 N N . VAL A 1 79 ? 7.350 -4.077 -9.411 1.00 76.88 79 VAL A N 1
ATOM 618 C CA . VAL A 1 79 ? 8.217 -4.026 -8.223 1.00 76.88 79 VAL A CA 1
ATOM 619 C C . VAL A 1 79 ? 8.531 -5.444 -7.723 1.00 76.88 79 VAL A C 1
ATOM 621 O O . VAL A 1 79 ? 9.600 -5.689 -7.159 1.00 76.88 79 VAL A O 1
ATOM 624 N N . ALA A 1 80 ? 7.653 -6.412 -7.994 1.00 76.56 80 ALA A N 1
ATOM 625 C CA . ALA A 1 80 ? 7.901 -7.814 -7.687 1.00 76.56 80 ALA A CA 1
ATOM 626 C C . ALA A 1 80 ? 9.093 -8.410 -8.472 1.00 76.56 80 ALA A C 1
ATOM 628 O O . ALA A 1 80 ? 9.675 -9.412 -8.032 1.00 76.56 80 ALA A O 1
ATOM 629 N N . ASP A 1 81 ? 9.519 -7.799 -9.587 1.00 81.94 81 ASP A N 1
ATOM 630 C CA . ASP A 1 81 ? 10.644 -8.274 -10.409 1.00 81.94 81 ASP A CA 1
ATOM 631 C C . ASP A 1 81 ? 12.018 -8.077 -9.764 1.00 81.94 81 ASP A C 1
ATOM 633 O O . ASP A 1 81 ? 12.960 -8.791 -10.104 1.00 81.94 81 ASP A O 1
ATOM 637 N N . PHE A 1 82 ? 12.125 -7.228 -8.738 1.00 84.75 82 PHE A N 1
ATOM 638 C CA . PHE A 1 82 ? 13.340 -7.128 -7.922 1.00 84.75 82 PHE A CA 1
ATOM 639 C C . PHE A 1 82 ? 13.547 -8.336 -6.993 1.00 84.75 82 PHE A C 1
ATOM 641 O O . PHE A 1 82 ? 14.619 -8.499 -6.408 1.00 84.75 82 PHE A O 1
ATOM 648 N N . THR A 1 83 ? 12.540 -9.203 -6.855 1.00 88.81 83 THR A N 1
ATOM 649 C CA . THR A 1 83 ? 12.634 -10.441 -6.076 1.00 88.81 83 THR A CA 1
ATOM 650 C C . THR A 1 83 ? 13.035 -11.613 -6.983 1.00 88.81 83 THR A C 1
ATOM 652 O O . THR A 1 83 ? 12.357 -11.841 -7.985 1.00 88.81 83 THR A O 1
ATOM 655 N N . PRO A 1 84 ? 14.059 -12.423 -6.637 1.00 91.31 84 PRO A N 1
ATOM 656 C CA . PRO A 1 84 ? 14.487 -13.561 -7.454 1.00 91.31 84 PRO A CA 1
ATOM 657 C C . PRO A 1 84 ? 13.361 -14.558 -7.762 1.00 91.31 84 PRO A C 1
ATOM 659 O O . PRO A 1 84 ? 12.536 -14.858 -6.897 1.00 91.31 84 PRO A O 1
ATOM 662 N N . TYR A 1 85 ? 13.380 -15.156 -8.960 1.00 86.94 85 TYR A N 1
ATOM 663 C CA . TYR A 1 85 ? 12.344 -16.094 -9.423 1.00 86.94 85 TYR A CA 1
ATOM 664 C C . TYR A 1 85 ? 12.098 -17.282 -8.475 1.00 86.94 85 TYR A C 1
ATOM 666 O O . TYR A 1 85 ? 10.963 -17.727 -8.339 1.00 86.94 85 TYR A O 1
ATOM 674 N N . GLY A 1 86 ? 13.140 -17.777 -7.797 1.00 90.94 86 GLY A N 1
ATOM 675 C CA . GLY A 1 86 ? 13.057 -18.896 -6.847 1.00 90.94 86 GLY A CA 1
ATOM 676 C C . GLY A 1 86 ? 12.838 -18.496 -5.384 1.00 90.94 86 GLY A C 1
ATOM 677 O O . GLY A 1 86 ? 12.932 -19.347 -4.501 1.00 90.94 86 GLY A O 1
ATOM 678 N N . ALA A 1 87 ? 12.608 -17.214 -5.087 1.00 93.50 87 ALA A N 1
ATOM 679 C CA . ALA A 1 87 ? 12.472 -16.758 -3.711 1.00 93.50 87 ALA A CA 1
ATOM 680 C C . ALA A 1 87 ? 11.188 -17.294 -3.060 1.00 93.50 87 ALA A C 1
ATOM 682 O O . ALA A 1 87 ? 10.102 -17.248 -3.641 1.00 93.50 87 ALA A O 1
ATOM 683 N N . ARG A 1 88 ? 11.299 -17.715 -1.794 1.00 94.94 88 ARG A N 1
ATOM 684 C CA . ARG A 1 88 ? 10.163 -18.163 -0.973 1.00 94.94 88 ARG A CA 1
ATOM 685 C C . ARG A 1 88 ? 9.017 -17.143 -0.944 1.00 94.94 88 ARG A C 1
ATOM 687 O O . ARG A 1 88 ? 7.862 -17.542 -1.049 1.00 94.94 88 ARG A O 1
ATOM 694 N N . ALA A 1 89 ? 9.342 -15.850 -0.888 1.00 90.62 89 ALA A N 1
ATOM 695 C CA . ALA A 1 89 ? 8.364 -14.765 -0.879 1.00 90.62 89 ALA A CA 1
ATOM 696 C C . ALA A 1 89 ? 7.420 -14.793 -2.097 1.00 90.62 89 ALA A C 1
ATOM 698 O O . ALA A 1 89 ? 6.233 -14.528 -1.946 1.00 90.62 89 ALA A O 1
ATOM 699 N N . ARG A 1 90 ? 7.895 -15.194 -3.288 1.00 87.94 90 ARG A N 1
ATOM 700 C CA . ARG A 1 90 ? 7.031 -15.320 -4.477 1.00 87.94 90 ARG A CA 1
ATOM 701 C C . ARG A 1 90 ? 6.015 -16.450 -4.335 1.00 87.94 90 ARG A C 1
ATOM 703 O O . ARG A 1 90 ? 4.862 -16.286 -4.719 1.00 87.94 90 ARG A O 1
ATOM 710 N N . LYS A 1 91 ? 6.421 -17.580 -3.745 1.00 91.69 91 LYS A N 1
ATOM 711 C CA . LYS A 1 91 ? 5.505 -18.694 -3.457 1.00 91.69 91 LYS A CA 1
ATOM 712 C C . LYS A 1 91 ? 4.447 -18.283 -2.435 1.00 91.69 91 LYS A C 1
ATOM 714 O O . LYS A 1 91 ? 3.277 -18.596 -2.621 1.00 91.69 91 LYS A O 1
ATOM 719 N N . GLU A 1 92 ? 4.851 -17.581 -1.380 1.00 91.62 92 GLU A N 1
ATOM 720 C CA . GLU A 1 92 ? 3.930 -17.072 -0.358 1.00 91.62 92 GLU A CA 1
ATOM 721 C C . GLU A 1 92 ? 2.957 -16.040 -0.938 1.00 91.62 92 GLU A C 1
ATOM 723 O O . GLU A 1 92 ? 1.760 -16.141 -0.681 1.00 91.62 92 GLU A O 1
ATOM 728 N N . SER A 1 93 ? 3.435 -15.127 -1.792 1.00 87.44 93 SER A N 1
ATOM 729 C CA . SER A 1 93 ? 2.580 -14.163 -2.498 1.00 87.44 93 SER A CA 1
ATOM 730 C C . SER A 1 93 ? 1.567 -14.863 -3.405 1.00 87.44 93 SER A C 1
ATOM 732 O O . SER A 1 93 ? 0.385 -14.554 -3.348 1.00 87.44 93 SER A O 1
ATOM 734 N N . GLY A 1 94 ? 1.985 -15.882 -4.165 1.00 89.06 94 GLY A N 1
ATOM 735 C CA . GLY A 1 94 ? 1.067 -16.649 -5.014 1.00 89.06 94 GLY A CA 1
ATOM 736 C C . GLY A 1 94 ? -0.001 -17.416 -4.224 1.00 89.06 94 GLY A C 1
ATOM 737 O O . GLY A 1 94 ? -1.155 -17.470 -4.641 1.00 89.06 94 GLY A O 1
ATOM 738 N N . VAL A 1 95 ? 0.347 -17.973 -3.056 1.00 92.06 95 VAL A N 1
ATOM 739 C CA . VAL A 1 95 ? -0.637 -18.597 -2.150 1.00 92.06 95 VAL A CA 1
ATOM 740 C C . VAL A 1 95 ? -1.596 -17.549 -1.586 1.00 92.06 95 VAL A C 1
ATOM 742 O O . VAL A 1 95 ? -2.796 -17.801 -1.512 1.00 92.06 95 VAL A O 1
ATOM 745 N N . TYR A 1 96 ? -1.085 -16.376 -1.213 1.00 87.94 96 TYR A N 1
ATOM 746 C CA . TYR A 1 96 ? -1.887 -15.268 -0.706 1.00 87.94 96 TYR A CA 1
ATOM 747 C C . TYR A 1 96 ? -2.891 -14.760 -1.753 1.00 87.94 96 TYR A C 1
ATOM 749 O O . TYR A 1 96 ? -4.082 -14.654 -1.464 1.00 87.94 96 TYR A O 1
ATOM 757 N N . GLU A 1 97 ? -2.428 -14.493 -2.974 1.00 87.12 97 GLU A N 1
ATOM 758 C CA . GLU A 1 97 ? -3.259 -14.071 -4.107 1.00 87.12 97 GLU A CA 1
ATOM 759 C C . GLU A 1 97 ? -4.343 -15.106 -4.425 1.00 87.12 97 GLU A C 1
ATOM 761 O O . GLU A 1 97 ? -5.512 -14.752 -4.579 1.00 87.12 97 GLU A O 1
ATOM 766 N N . ALA A 1 98 ? -3.985 -16.395 -4.438 1.00 89.19 98 ALA A N 1
ATOM 767 C CA . ALA A 1 98 ? -4.935 -17.479 -4.664 1.00 89.19 98 ALA A CA 1
ATOM 768 C C . ALA A 1 98 ? -5.976 -17.595 -3.540 1.00 89.19 98 ALA A C 1
ATOM 770 O O . ALA A 1 98 ? -7.157 -17.788 -3.818 1.00 89.19 98 ALA A O 1
ATOM 771 N N . PHE A 1 99 ? -5.559 -17.459 -2.277 1.00 90.25 99 PHE A N 1
ATOM 772 C CA . PHE A 1 99 ? -6.457 -17.562 -1.126 1.00 90.25 99 PHE A CA 1
ATOM 773 C C . PHE A 1 99 ? -7.468 -16.413 -1.084 1.00 90.25 99 PHE A C 1
ATOM 775 O O . PHE A 1 99 ? -8.654 -16.641 -0.862 1.00 90.25 99 PHE A O 1
ATOM 782 N N . PHE A 1 100 ? -7.012 -15.182 -1.325 1.00 84.75 100 PHE A N 1
ATOM 783 C CA . PHE A 1 100 ? -7.870 -13.996 -1.295 1.00 84.75 100 PHE A CA 1
ATOM 784 C C . PHE A 1 100 ? -8.514 -13.667 -2.646 1.00 84.75 100 PHE A C 1
ATOM 786 O O . PHE A 1 100 ? -9.188 -12.648 -2.745 1.00 84.75 100 PHE A O 1
ATOM 793 N N . SER A 1 101 ? -8.316 -14.502 -3.677 1.00 81.44 101 SER A N 1
ATOM 794 C CA . SER A 1 101 ? -8.753 -14.235 -5.059 1.00 81.44 101 SER A CA 1
ATOM 795 C C . SER A 1 101 ? -8.373 -12.829 -5.545 1.00 81.44 101 SER A C 1
ATOM 797 O O . SER A 1 101 ? -9.105 -12.201 -6.304 1.00 81.44 101 SER A O 1
ATOM 799 N N . ASN A 1 102 ? -7.219 -12.336 -5.093 1.00 75.81 102 ASN A N 1
ATOM 800 C CA . ASN A 1 102 ? -6.739 -10.987 -5.357 1.00 75.81 102 ASN A CA 1
ATOM 801 C C . ASN A 1 102 ? -5.567 -11.052 -6.335 1.00 75.81 102 ASN A C 1
ATOM 803 O O . ASN A 1 102 ? -4.736 -11.954 -6.238 1.00 75.81 102 ASN A O 1
ATOM 807 N N . LYS A 1 103 ? -5.488 -10.108 -7.272 1.00 73.75 103 LYS A N 1
ATOM 808 C CA . LYS A 1 103 ? -4.392 -10.036 -8.243 1.00 73.75 103 LYS A CA 1
ATOM 809 C C . LYS A 1 103 ? -3.569 -8.780 -8.021 1.00 73.75 103 LYS A C 1
ATOM 811 O O . LYS A 1 103 ? -4.091 -7.672 -8.105 1.00 73.75 103 LYS A O 1
ATOM 816 N N . GLY A 1 104 ? -2.260 -8.966 -7.880 1.00 75.56 104 GLY A N 1
ATOM 817 C CA . GLY A 1 104 ? -1.304 -7.878 -7.803 1.00 75.56 104 GLY A CA 1
ATOM 818 C C . GLY A 1 104 ? -1.058 -7.384 -6.384 1.00 75.56 104 GLY A C 1
ATOM 819 O O . GLY A 1 104 ? -1.720 -7.758 -5.414 1.00 75.56 104 GLY A O 1
ATOM 820 N N . ASP A 1 105 ? -0.065 -6.508 -6.286 1.00 75.81 105 ASP A N 1
ATOM 821 C CA . ASP A 1 105 ? 0.411 -6.018 -5.005 1.00 75.81 105 ASP A CA 1
ATOM 822 C C . ASP A 1 105 ? -0.601 -5.060 -4.362 1.00 75.81 105 ASP A C 1
ATOM 824 O O . ASP A 1 105 ? -0.954 -4.030 -4.960 1.00 75.81 105 ASP A O 1
ATOM 828 N N . PRO A 1 106 ? -1.030 -5.328 -3.118 1.00 78.31 106 PRO A N 1
ATOM 829 C CA . PRO A 1 106 ? -1.884 -4.406 -2.401 1.00 78.31 106 PRO A CA 1
ATOM 830 C C . PRO A 1 106 ? -1.097 -3.169 -1.963 1.00 78.31 106 PRO A C 1
ATOM 832 O O . PRO A 1 106 ? -0.023 -3.259 -1.368 1.00 78.31 106 PRO A O 1
ATOM 835 N N . VAL A 1 107 ? -1.676 -1.999 -2.199 1.00 82.69 107 VAL A N 1
ATOM 836 C CA . VAL A 1 107 ? -1.269 -0.734 -1.591 1.00 82.69 107 VAL A CA 1
ATOM 837 C C . VAL A 1 107 ? -2.234 -0.448 -0.454 1.00 82.69 107 VAL A C 1
ATOM 839 O O . VAL A 1 107 ? -3.449 -0.479 -0.643 1.00 82.69 107 VAL A O 1
ATOM 842 N N . VAL A 1 108 ? -1.694 -0.188 0.733 1.00 87.19 108 VAL A N 1
ATOM 843 C CA . VAL A 1 108 ? -2.488 0.156 1.914 1.00 87.19 108 VAL A CA 1
ATOM 844 C C . VAL A 1 108 ? -2.154 1.581 2.323 1.00 87.19 108 VAL A C 1
ATOM 846 O O . VAL A 1 108 ? -1.001 1.896 2.616 1.00 87.19 108 VAL A O 1
ATOM 849 N N . LEU A 1 109 ? -3.172 2.432 2.348 1.00 89.38 109 LEU A N 1
ATOM 850 C CA . LEU A 1 109 ? -3.128 3.748 2.963 1.00 89.38 109 LEU A CA 1
ATOM 851 C C . LEU A 1 109 ? -3.625 3.624 4.406 1.00 89.38 109 LEU A C 1
ATOM 853 O O . LEU A 1 109 ? -4.725 3.127 4.654 1.00 89.38 109 LEU A O 1
ATOM 857 N N . PHE A 1 110 ? -2.809 4.099 5.343 1.00 93.19 110 PHE A N 1
ATOM 858 C CA . PHE A 1 110 ? -3.149 4.164 6.760 1.00 93.19 110 PHE A CA 1
ATOM 859 C C . PHE A 1 110 ? -3.530 5.594 7.124 1.00 93.19 110 PHE A C 1
ATOM 861 O O . PHE A 1 110 ? -2.729 6.514 6.948 1.00 93.19 110 PHE A O 1
ATOM 868 N N . VAL A 1 111 ? -4.731 5.778 7.666 1.00 94.69 111 VAL A N 1
ATOM 869 C CA . VAL A 1 111 ? -5.175 7.062 8.214 1.00 94.69 111 VAL A CA 1
ATOM 870 C C . VAL A 1 111 ? -5.165 6.957 9.731 1.00 94.69 111 VAL A C 1
ATOM 872 O O . VAL A 1 111 ? -5.966 6.241 10.328 1.00 94.69 111 VAL A O 1
ATOM 875 N N . LEU A 1 112 ? -4.210 7.653 10.341 1.00 95.06 112 LEU A N 1
ATOM 876 C CA . LEU A 1 112 ? -3.970 7.662 11.779 1.00 95.06 112 LEU A CA 1
ATOM 877 C C . LEU A 1 112 ? -4.663 8.877 12.404 1.00 95.06 112 LEU A C 1
ATOM 879 O O . LEU A 1 112 ? -4.291 10.015 12.125 1.00 95.06 112 LEU A O 1
ATOM 883 N N . ILE A 1 113 ? -5.660 8.634 13.252 1.00 95.50 113 ILE A N 1
ATOM 884 C CA . ILE A 1 113 ? -6.547 9.663 13.806 1.00 95.50 113 ILE A CA 1
ATOM 885 C C . ILE A 1 113 ? -6.341 9.765 15.313 1.00 95.50 113 ILE A C 1
ATOM 887 O O . ILE A 1 113 ? -6.514 8.792 16.050 1.00 95.50 113 ILE A O 1
ATOM 891 N N . THR A 1 114 ? -5.991 10.961 15.778 1.00 95.00 114 THR A N 1
ATOM 892 C CA . THR A 1 114 ? -5.793 11.273 17.196 1.00 95.00 114 THR A CA 1
ATOM 893 C C . THR A 1 114 ? -6.705 12.410 17.637 1.00 95.00 114 THR A C 1
ATOM 895 O O . THR A 1 114 ? -7.158 13.226 16.834 1.00 95.00 114 THR A O 1
ATOM 898 N N . ALA A 1 115 ? -6.959 12.482 18.943 1.00 94.12 115 ALA A N 1
ATOM 899 C CA . ALA A 1 115 ? -7.782 13.540 19.505 1.00 94.12 115 ALA A CA 1
ATOM 900 C C . ALA A 1 115 ? -7.088 14.904 19.342 1.00 94.12 115 ALA A C 1
ATOM 902 O O . ALA A 1 115 ? -5.885 15.037 19.576 1.00 94.12 115 ALA A O 1
ATOM 903 N N . LYS A 1 116 ? -7.866 15.949 19.027 1.00 89.56 116 LYS A N 1
ATOM 904 C CA . LYS A 1 116 ? -7.366 17.324 18.814 1.00 89.56 116 LYS A CA 1
ATOM 905 C C . LYS A 1 116 ? -6.570 17.872 20.005 1.00 89.56 116 LYS A C 1
ATOM 907 O O . LYS A 1 116 ? -5.639 18.658 19.838 1.00 89.56 116 LYS A O 1
ATOM 912 N N . ARG A 1 117 ? -6.945 17.485 21.228 1.00 88.81 117 ARG A N 1
ATOM 913 C CA . ARG A 1 117 ? -6.217 17.854 22.451 1.00 88.81 117 ARG A CA 1
ATOM 914 C C . ARG A 1 117 ? -5.015 16.929 22.628 1.00 88.81 117 ARG A C 1
ATOM 916 O O . ARG A 1 117 ? -5.162 15.711 22.583 1.00 88.81 117 ARG A O 1
ATOM 923 N N . LYS A 1 118 ? -3.835 17.495 22.905 1.00 81.50 118 LYS A N 1
ATOM 924 C CA . LYS A 1 118 ? -2.612 16.717 23.162 1.00 81.50 118 LYS A CA 1
ATOM 925 C C . LYS A 1 118 ? -2.842 15.736 24.315 1.00 81.50 118 LYS A C 1
ATOM 927 O O . LYS A 1 118 ? -3.172 16.144 25.423 1.00 81.50 118 LYS A O 1
ATOM 932 N N . GLY A 1 119 ? -2.658 14.445 24.043 1.00 80.69 119 GLY A N 1
ATOM 933 C CA . GLY A 1 119 ? -2.908 13.384 25.020 1.00 80.69 119 GLY A CA 1
ATOM 934 C C . GLY A 1 119 ? -4.390 13.093 25.277 1.00 80.69 119 GLY A C 1
ATOM 935 O O . GLY A 1 119 ? -4.686 12.403 26.250 1.00 80.69 119 GLY A O 1
ATOM 936 N N . GLY A 1 120 ? -5.297 13.580 24.428 1.00 86.62 120 GLY A N 1
ATOM 937 C CA . GLY A 1 120 ? -6.731 13.315 24.509 1.00 86.62 120 GLY A CA 1
ATOM 938 C C . GLY A 1 120 ? -7.102 11.843 24.299 1.00 86.62 120 GLY A C 1
ATOM 939 O O . GLY A 1 120 ? -6.245 10.990 24.052 1.00 86.62 120 GLY A O 1
ATOM 940 N N . ASN A 1 121 ? -8.396 11.566 24.443 1.00 93.44 121 ASN A N 1
ATOM 941 C CA . ASN A 1 121 ? -9.006 10.245 24.337 1.00 93.44 121 ASN A CA 1
ATOM 942 C C . ASN A 1 121 ? -9.946 10.222 23.123 1.00 93.44 121 ASN A C 1
ATOM 944 O O . ASN A 1 121 ? -10.736 11.144 22.962 1.00 93.44 121 ASN A O 1
ATOM 948 N N . MET A 1 122 ? -9.866 9.175 22.307 1.00 95.19 122 MET A N 1
ATOM 949 C CA . MET A 1 122 ? -10.713 8.935 21.135 1.00 95.19 122 MET A CA 1
ATOM 950 C C . MET A 1 122 ? -12.006 8.169 21.466 1.00 95.19 122 MET A C 1
ATOM 952 O O . MET A 1 122 ? -12.812 7.945 20.578 1.00 95.19 122 MET A O 1
ATOM 956 N N . LEU A 1 123 ? -12.233 7.767 22.725 1.00 93.50 123 LEU A N 1
ATOM 957 C CA . LEU A 1 123 ? -13.452 7.061 23.171 1.00 93.50 123 LEU A CA 1
ATOM 958 C C . LEU A 1 123 ? -14.701 7.972 23.276 1.00 93.50 123 LEU A C 1
ATOM 960 O O . LEU A 1 123 ? -15.738 7.566 23.795 1.00 93.50 123 LEU A O 1
ATOM 964 N N . GLY A 1 124 ? -14.623 9.235 22.861 1.00 90.94 124 GLY A N 1
ATOM 965 C CA . GLY A 1 124 ? -15.781 10.125 22.878 1.00 90.94 124 GLY A CA 1
ATOM 966 C C . GLY A 1 124 ? -16.658 9.963 21.635 1.00 90.94 124 GLY A C 1
ATOM 967 O O . GLY A 1 124 ? -16.180 9.605 20.563 1.00 90.94 124 GLY A O 1
ATOM 968 N N . VAL A 1 125 ? -17.963 10.226 21.784 1.00 92.00 125 VAL A N 1
ATOM 969 C CA . VAL A 1 125 ? -18.922 10.159 20.665 1.00 92.00 125 VAL A CA 1
ATOM 970 C C . VAL A 1 125 ? -18.563 11.161 19.573 1.00 92.00 125 VAL A C 1
ATOM 972 O O . VAL A 1 125 ? -18.587 10.790 18.413 1.00 92.00 125 VAL A O 1
ATOM 975 N N . HIS A 1 126 ? -18.168 12.388 19.923 1.00 93.25 126 HIS A N 1
ATOM 976 C CA . HIS A 1 126 ? -17.779 13.387 18.923 1.00 93.25 126 HIS A CA 1
ATOM 977 C C . HIS A 1 126 ? -16.524 12.966 18.152 1.00 93.25 126 HIS A C 1
ATOM 979 O O . HIS A 1 126 ? -16.497 13.049 16.933 1.00 93.25 126 HIS A O 1
ATOM 985 N N . GLU A 1 127 ? -15.507 12.453 18.846 1.00 94.81 127 GLU A N 1
ATOM 986 C CA . GLU A 1 127 ? -14.273 11.983 18.218 1.00 94.81 127 GLU A CA 1
ATOM 987 C C . GLU A 1 127 ? -14.518 10.787 17.281 1.00 94.81 127 GLU A C 1
ATOM 989 O O . GLU A 1 127 ? -13.897 10.685 16.219 1.00 94.81 127 GLU A O 1
ATOM 994 N N . LEU A 1 128 ? -15.429 9.882 17.653 1.00 95.00 128 LEU A N 1
ATOM 995 C CA . LEU A 1 128 ? -15.812 8.738 16.825 1.00 95.00 128 LEU A CA 1
ATOM 996 C C . LEU A 1 128 ? -16.739 9.133 15.668 1.00 95.00 128 LEU A C 1
ATOM 998 O O . LEU A 1 128 ? -16.579 8.590 14.578 1.00 95.00 128 LEU A O 1
ATOM 1002 N N . GLU A 1 129 ? -17.647 10.086 15.867 1.00 96.31 129 GLU A N 1
ATOM 1003 C CA . GLU A 1 129 ? -18.495 10.650 14.810 1.00 96.31 129 GLU A CA 1
ATOM 1004 C C . GLU A 1 129 ? -17.627 11.316 13.733 1.00 96.31 129 GLU A C 1
ATOM 1006 O O . GLU A 1 129 ? -17.722 10.949 12.564 1.00 96.31 129 GLU A O 1
ATOM 1011 N N . ASP A 1 130 ? -16.687 12.187 14.125 1.00 95.50 130 ASP A N 1
ATOM 1012 C CA . ASP A 1 130 ? -15.718 12.808 13.209 1.00 95.50 130 ASP A CA 1
ATOM 1013 C C . ASP A 1 130 ? -14.896 11.741 12.457 1.00 95.50 130 ASP A C 1
ATOM 1015 O O . ASP A 1 130 ? -14.611 11.867 11.262 1.00 95.50 130 ASP A O 1
ATOM 1019 N N . THR A 1 131 ? -14.535 10.649 13.142 1.00 96.44 131 THR A N 1
ATOM 1020 C CA . THR A 1 131 ? -13.816 9.515 12.538 1.00 96.44 131 THR A CA 1
ATOM 1021 C C . THR A 1 131 ? -14.660 8.801 11.479 1.00 96.44 131 THR A C 1
ATOM 1023 O O . THR A 1 131 ? -14.164 8.492 10.392 1.00 96.44 131 THR A O 1
ATOM 1026 N N . VAL A 1 132 ? -15.938 8.545 11.765 1.00 96.69 132 VAL A N 1
ATOM 1027 C CA . VAL A 1 132 ? -16.876 7.915 10.825 1.00 96.69 132 VAL A CA 1
ATOM 1028 C C . VAL A 1 132 ? -17.195 8.853 9.659 1.00 96.69 132 VAL A C 1
ATOM 1030 O O . VAL A 1 132 ? -17.294 8.402 8.516 1.00 96.69 132 VAL A O 1
ATOM 1033 N N . GLN A 1 133 ? -17.290 10.158 9.905 1.00 96.06 133 GLN A N 1
ATOM 1034 C CA . GLN A 1 133 ? -17.456 11.158 8.857 1.00 96.06 133 GLN A CA 1
ATOM 1035 C C . GLN A 1 133 ? -16.251 11.173 7.911 1.00 96.06 133 GLN A C 1
ATOM 1037 O O . GLN A 1 133 ? -16.435 11.141 6.695 1.00 96.06 133 GLN A O 1
ATOM 1042 N N . LEU A 1 134 ? -15.025 11.145 8.442 1.00 95.00 134 LEU A N 1
ATOM 1043 C CA . LEU A 1 134 ? -13.816 11.030 7.627 1.00 95.00 134 LEU A CA 1
ATOM 1044 C C . LEU A 1 134 ? -13.818 9.743 6.795 1.00 95.00 134 LEU A C 1
ATOM 1046 O O . LEU A 1 134 ? -13.501 9.778 5.607 1.00 95.00 134 LEU A O 1
ATOM 1050 N N . LEU A 1 135 ? -14.221 8.620 7.395 1.00 95.06 135 LEU A N 1
ATOM 1051 C CA . LEU A 1 135 ? -14.367 7.351 6.687 1.00 95.06 135 LEU A CA 1
ATOM 1052 C C . LEU A 1 135 ? -15.360 7.462 5.516 1.00 95.06 135 LEU A C 1
ATOM 1054 O O . LEU A 1 135 ? -15.038 7.007 4.424 1.00 95.06 135 LEU A O 1
ATOM 1058 N N . ASN A 1 136 ? -16.520 8.104 5.707 1.00 94.25 136 ASN A N 1
ATOM 1059 C CA . ASN A 1 136 ? -17.492 8.367 4.633 1.00 94.25 136 ASN A CA 1
ATOM 1060 C C . ASN A 1 136 ? -16.903 9.233 3.512 1.00 94.25 136 ASN A C 1
ATOM 1062 O O . ASN A 1 136 ? -17.088 8.935 2.333 1.00 94.25 136 ASN A O 1
ATOM 1066 N N . ILE A 1 137 ? -16.183 10.300 3.877 1.00 93.88 137 ILE A N 1
ATOM 1067 C CA . ILE A 1 137 ? -15.565 11.208 2.907 1.00 93.88 137 ILE A CA 1
ATOM 1068 C C . ILE A 1 137 ? -14.579 10.435 2.031 1.00 93.88 137 ILE A C 1
ATOM 1070 O O . ILE A 1 137 ? -14.668 10.501 0.809 1.00 93.88 137 ILE A O 1
ATOM 1074 N N . VAL A 1 138 ? -13.658 9.682 2.637 1.00 91.81 138 VAL A N 1
ATOM 1075 C CA . VAL A 1 138 ? -12.624 8.951 1.889 1.00 91.81 138 VAL A CA 1
ATOM 1076 C C . VAL A 1 138 ? -13.226 7.813 1.060 1.00 91.81 138 VAL A C 1
ATOM 1078 O O . VAL A 1 138 ? -12.769 7.574 -0.053 1.00 91.81 138 VAL A O 1
ATOM 1081 N N . ASN A 1 139 ? -14.255 7.134 1.574 1.00 91.88 139 ASN A N 1
ATOM 1082 C CA . ASN A 1 139 ? -14.881 6.010 0.885 1.00 91.88 139 ASN A CA 1
ATOM 1083 C C . ASN A 1 139 ? -15.676 6.446 -0.356 1.00 91.88 139 ASN A C 1
ATOM 1085 O O . ASN A 1 139 ? -15.512 5.854 -1.420 1.00 91.88 139 ASN A O 1
ATOM 1089 N N . ASP A 1 140 ? -16.503 7.491 -0.230 1.00 90.38 140 ASP A N 1
ATOM 1090 C CA . ASP A 1 140 ? -17.549 7.791 -1.220 1.00 90.38 140 ASP A CA 1
ATOM 1091 C C . ASP A 1 140 ? -17.433 9.179 -1.864 1.00 90.38 140 ASP A C 1
ATOM 1093 O O . ASP A 1 140 ? -17.871 9.382 -2.997 1.00 90.38 140 ASP A O 1
ATOM 1097 N N . GLN A 1 141 ? -16.853 10.160 -1.166 1.00 90.38 141 GLN A N 1
ATOM 1098 C CA . GLN A 1 141 ? -16.807 11.549 -1.646 1.00 90.38 141 GLN A CA 1
ATOM 1099 C C . GLN A 1 141 ? -15.471 11.917 -2.287 1.00 90.38 141 GLN A C 1
ATOM 1101 O O . GLN A 1 141 ? -15.430 12.768 -3.178 1.00 90.38 141 GLN A O 1
ATOM 1106 N N . PHE A 1 142 ? -14.381 11.291 -1.848 1.00 88.75 142 PHE A N 1
ATOM 1107 C CA . PHE A 1 142 ? -13.066 11.481 -2.429 1.00 88.75 142 PHE A CA 1
ATOM 1108 C C . PHE A 1 142 ? -13.000 10.758 -3.772 1.00 88.75 142 PHE A C 1
ATOM 1110 O O . PHE A 1 142 ? -12.922 9.531 -3.837 1.00 88.75 142 PHE A O 1
ATOM 1117 N N . LYS A 1 143 ? -13.062 11.542 -4.848 1.00 89.00 143 LYS A N 1
ATOM 1118 C CA . LYS A 1 143 ? -13.051 11.032 -6.215 1.00 89.00 143 LYS A CA 1
ATOM 1119 C C . LYS A 1 143 ? -11.665 11.150 -6.824 1.00 89.00 143 LYS A C 1
ATOM 1121 O O . LYS A 1 143 ? -11.060 12.220 -6.798 1.00 89.00 143 LYS A O 1
ATOM 1126 N N . VAL A 1 144 ? -11.203 10.053 -7.403 1.00 86.25 144 VAL A N 1
ATOM 1127 C CA . VAL A 1 144 ? -9.968 9.965 -8.175 1.00 86.25 144 VAL A CA 1
ATOM 1128 C C . VAL A 1 144 ? -10.336 9.849 -9.647 1.00 86.25 144 VAL A C 1
ATOM 1130 O O . VAL A 1 144 ? -11.239 9.100 -10.016 1.00 86.25 144 VAL A O 1
ATOM 1133 N N . GLU A 1 145 ? -9.652 10.611 -10.490 1.00 84.81 145 GLU A N 1
ATOM 1134 C CA . GLU A 1 145 ? -9.852 10.557 -11.934 1.00 84.81 145 GLU A CA 1
ATOM 1135 C C . GLU A 1 145 ? -9.231 9.278 -12.511 1.00 84.81 145 GLU A C 1
ATOM 1137 O O . GLU A 1 145 ? -8.028 9.029 -12.390 1.00 84.81 145 GLU A O 1
ATOM 1142 N N . ASP A 1 146 ? -10.058 8.465 -13.164 1.00 81.62 146 ASP A N 1
ATOM 1143 C CA . ASP A 1 146 ? -9.611 7.358 -13.995 1.00 81.62 146 ASP A CA 1
ATOM 1144 C C . ASP A 1 146 ? -9.289 7.883 -15.397 1.00 81.62 146 ASP A C 1
ATOM 1146 O O . ASP A 1 146 ? -10.173 8.085 -16.234 1.00 81.62 146 ASP A O 1
ATOM 1150 N N . ILE A 1 147 ? -7.994 8.058 -15.660 1.00 75.44 147 ILE A N 1
ATOM 1151 C CA . ILE A 1 147 ? -7.455 8.536 -16.941 1.00 75.44 147 ILE A CA 1
ATOM 1152 C C . ILE A 1 147 ? -7.857 7.611 -18.105 1.00 75.44 147 ILE A C 1
ATOM 1154 O O . ILE A 1 147 ? -7.967 8.067 -19.241 1.00 75.44 147 ILE A O 1
ATOM 1158 N N . GLN A 1 148 ? -8.081 6.314 -17.860 1.00 78.00 148 GLN A N 1
ATOM 1159 C CA . GLN A 1 148 ? -8.431 5.370 -18.926 1.00 78.00 148 GLN A CA 1
ATOM 1160 C C . GLN A 1 148 ? -9.910 5.446 -19.307 1.00 78.00 148 GLN A C 1
ATOM 1162 O O . GLN A 1 148 ? -10.251 5.279 -20.477 1.00 78.00 148 GLN A O 1
ATOM 1167 N N . LYS A 1 149 ? -10.790 5.689 -18.330 1.00 77.56 149 LYS A N 1
ATOM 1168 C CA . LYS A 1 149 ? -12.246 5.739 -18.539 1.00 77.56 149 LYS A CA 1
ATOM 1169 C C . LYS A 1 149 ? -12.810 7.157 -18.614 1.00 77.56 149 LYS A C 1
ATOM 1171 O O . LYS A 1 149 ? -14.007 7.294 -18.854 1.00 77.56 149 LYS A O 1
ATOM 1176 N N . ASN A 1 150 ? -11.972 8.181 -18.424 1.00 82.56 150 ASN A N 1
ATOM 1177 C CA . ASN A 1 150 ? -12.355 9.595 -18.348 1.00 82.56 150 ASN A CA 1
ATOM 1178 C C . ASN A 1 150 ? -13.519 9.832 -17.367 1.00 82.56 150 ASN A C 1
ATOM 1180 O O . ASN A 1 150 ? -14.439 10.603 -17.636 1.00 82.56 150 ASN A O 1
ATOM 1184 N N . ASN A 1 151 ? -13.501 9.097 -16.254 1.00 87.69 151 ASN A N 1
ATOM 1185 C CA . ASN A 1 151 ? -14.550 9.090 -15.243 1.00 87.69 151 ASN A CA 1
ATOM 1186 C C . ASN A 1 151 ? -13.929 9.254 -13.859 1.00 87.69 151 ASN A C 1
ATOM 1188 O O . ASN A 1 151 ? -12.813 8.813 -13.605 1.00 87.69 151 ASN A O 1
ATOM 1192 N N . ASN A 1 152 ? -14.690 9.841 -12.945 1.00 89.12 152 ASN A N 1
ATOM 1193 C CA . ASN A 1 152 ? -14.277 10.019 -11.560 1.00 89.12 152 ASN A CA 1
ATOM 1194 C C . ASN A 1 152 ? -14.803 8.858 -10.713 1.00 89.12 152 ASN A C 1
ATOM 1196 O O . ASN A 1 152 ? -16.018 8.698 -10.606 1.00 89.12 152 ASN A O 1
ATOM 1200 N N . LEU A 1 153 ? -13.897 8.089 -10.109 1.00 89.69 153 LEU A N 1
ATOM 1201 C CA . LEU A 1 153 ? -14.197 6.923 -9.278 1.00 89.69 153 LEU A CA 1
ATOM 1202 C C . LEU A 1 153 ? -13.981 7.256 -7.798 1.00 89.69 153 LEU A C 1
ATOM 1204 O O . LEU A 1 153 ? -12.970 7.865 -7.442 1.00 89.69 153 LEU A O 1
ATOM 1208 N N . SER A 1 154 ? -14.912 6.868 -6.929 1.00 91.31 154 SER A N 1
ATOM 1209 C CA . SER A 1 154 ? -14.679 6.869 -5.479 1.00 91.31 154 SER A CA 1
ATOM 1210 C C . SER A 1 154 ? -13.804 5.679 -5.071 1.00 91.31 154 SER A C 1
ATOM 1212 O O . SER A 1 154 ? -13.600 4.744 -5.848 1.00 91.31 154 SER A O 1
ATOM 1214 N N . PHE A 1 155 ? -13.313 5.668 -3.829 1.00 90.44 155 PHE A N 1
ATOM 1215 C CA . PHE A 1 155 ? -12.633 4.485 -3.294 1.00 90.44 155 PHE A CA 1
ATOM 1216 C C . PHE A 1 155 ? -13.533 3.243 -3.327 1.00 90.44 155 PHE A C 1
ATOM 1218 O O . PHE A 1 155 ? -13.058 2.166 -3.679 1.00 90.44 155 PHE A O 1
ATOM 1225 N N . SER A 1 156 ? -14.826 3.392 -3.030 1.00 89.00 156 SER A N 1
ATOM 1226 C CA . SER A 1 156 ? -15.798 2.299 -3.117 1.00 89.00 156 SER A CA 1
ATOM 1227 C C . SER A 1 156 ? -15.960 1.730 -4.534 1.00 89.00 156 SER A C 1
ATOM 1229 O O . SER A 1 156 ? -16.226 0.537 -4.660 1.00 89.00 156 SER A O 1
ATOM 1231 N N . ASP A 1 157 ? -15.724 2.524 -5.584 1.00 88.69 157 ASP A N 1
ATOM 1232 C CA . ASP A 1 157 ? -15.828 2.074 -6.978 1.00 88.69 157 ASP A CA 1
ATOM 1233 C C . ASP A 1 157 ? -14.621 1.241 -7.443 1.00 88.69 157 ASP A C 1
ATOM 1235 O O . ASP A 1 157 ? -14.777 0.314 -8.239 1.00 88.69 157 ASP A O 1
ATOM 1239 N N . PHE A 1 158 ? -13.404 1.585 -6.998 1.00 87.19 158 PHE A N 1
ATOM 1240 C CA . PHE A 1 158 ? -12.176 0.891 -7.421 1.00 87.19 158 PHE A CA 1
ATOM 1241 C C . PHE A 1 158 ? -11.615 -0.083 -6.377 1.00 87.19 158 PHE A C 1
ATOM 1243 O O . PHE A 1 158 ? -10.633 -0.781 -6.649 1.00 87.19 158 PHE A O 1
ATOM 1250 N N . CYS A 1 159 ? -12.196 -0.135 -5.180 1.00 87.88 159 CYS A N 1
ATOM 1251 C CA . CYS A 1 159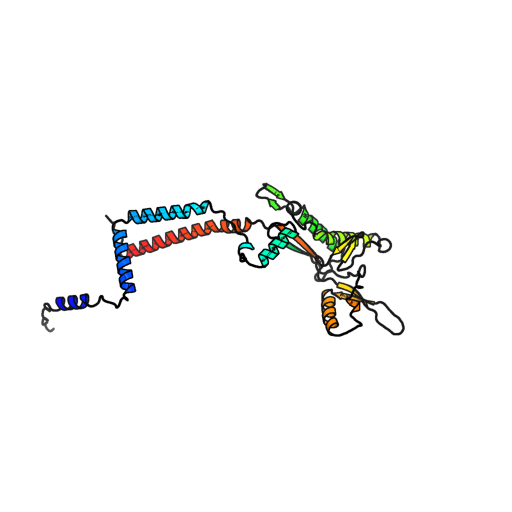 ? -11.816 -1.110 -4.173 1.00 87.88 159 CYS A CA 1
ATOM 1252 C C . CYS A 1 159 ? -12.270 -2.517 -4.586 1.00 87.88 159 CYS A C 1
ATOM 1254 O O . CYS A 1 159 ? -13.451 -2.776 -4.788 1.00 87.88 159 CYS A O 1
ATOM 1256 N N . ASP A 1 160 ? -11.310 -3.435 -4.676 1.00 83.50 160 ASP A N 1
ATOM 1257 C CA . ASP A 1 160 ? -11.559 -4.820 -5.087 1.00 83.50 160 ASP A CA 1
ATOM 1258 C C . ASP A 1 160 ? -11.738 -5.758 -3.882 1.00 83.50 160 ASP A C 1
ATOM 1260 O O . ASP A 1 160 ? -12.588 -6.641 -3.870 1.00 83.50 160 ASP A O 1
ATOM 1264 N N . ASN A 1 161 ? -10.950 -5.553 -2.822 1.00 83.94 161 ASN A N 1
ATOM 1265 C CA . ASN A 1 161 ? -10.870 -6.473 -1.692 1.00 83.94 161 ASN A CA 1
ATOM 1266 C C . ASN A 1 161 ? -10.711 -5.726 -0.364 1.00 83.94 161 ASN A C 1
ATOM 1268 O O . ASN A 1 161 ? -9.936 -4.775 -0.264 1.00 83.94 161 ASN A O 1
ATOM 1272 N N . PHE A 1 162 ? -11.373 -6.226 0.687 1.00 87.06 162 PHE A N 1
ATOM 1273 C CA . PHE A 1 162 ? -11.362 -5.646 2.040 1.00 87.06 162 PHE A CA 1
ATOM 1274 C C . PHE A 1 162 ? -11.920 -4.213 2.124 1.00 87.06 162 PHE A C 1
ATOM 1276 O O . PHE A 1 162 ? -11.503 -3.430 2.971 1.00 87.06 162 PHE A O 1
ATOM 1283 N N . CYS A 1 163 ? -12.898 -3.869 1.286 1.00 89.12 163 CYS A N 1
ATOM 1284 C CA . CYS A 1 163 ? -13.501 -2.529 1.268 1.00 89.12 163 CYS A CA 1
ATOM 1285 C C . CYS A 1 163 ? -14.235 -2.191 2.573 1.00 89.12 163 CYS A C 1
ATOM 1287 O O . CYS A 1 163 ? -14.256 -1.047 3.013 1.00 89.12 163 CYS A O 1
ATOM 1289 N N . THR A 1 164 ? -14.763 -3.212 3.248 1.00 91.12 164 THR A N 1
ATOM 1290 C CA . THR A 1 164 ? -15.459 -3.105 4.535 1.00 91.12 164 THR A CA 1
ATOM 1291 C C . THR A 1 164 ? -14.529 -3.305 5.734 1.00 91.12 164 THR A C 1
ATOM 1293 O O . THR A 1 164 ? -14.998 -3.559 6.842 1.00 91.12 164 THR A O 1
ATOM 1296 N N . ILE A 1 165 ? -13.205 -3.228 5.551 1.00 92.44 165 ILE A N 1
ATOM 1297 C CA . ILE A 1 165 ? -12.249 -3.480 6.640 1.00 92.44 165 ILE A CA 1
ATOM 1298 C C . ILE A 1 165 ? -12.441 -2.524 7.820 1.00 92.44 165 ILE A C 1
ATOM 1300 O O . ILE A 1 165 ? -12.194 -2.919 8.946 1.00 92.44 165 ILE A O 1
ATOM 1304 N N . ASN A 1 166 ? -12.930 -1.304 7.580 1.00 95.31 166 ASN A N 1
ATOM 1305 C CA . ASN A 1 166 ? -13.147 -0.286 8.614 1.00 95.31 166 ASN A CA 1
ATOM 1306 C C . ASN A 1 166 ? -14.537 -0.343 9.277 1.00 95.31 166 ASN A C 1
ATOM 1308 O O . ASN A 1 166 ? -14.817 0.463 10.166 1.00 95.31 166 ASN A O 1
ATOM 1312 N N . GLU A 1 167 ? -15.407 -1.280 8.887 1.00 93.81 167 GLU A N 1
ATOM 1313 C CA . GLU A 1 167 ? -16.742 -1.436 9.484 1.00 93.81 167 GLU A CA 1
ATOM 1314 C C . GLU A 1 167 ? -16.745 -1.638 11.011 1.00 93.81 167 GLU A C 1
ATOM 1316 O O . GLU A 1 167 ? -17.639 -1.090 11.664 1.00 93.81 167 GLU A O 1
ATOM 1321 N N . PRO A 1 168 ? -15.758 -2.316 11.642 1.00 95.12 168 PRO A N 1
ATOM 1322 C CA . PRO A 1 168 ? -15.692 -2.398 13.101 1.00 95.12 168 PRO A CA 1
ATOM 1323 C C . PRO A 1 168 ? -15.734 -1.033 13.800 1.00 95.12 168 PRO A C 1
ATOM 1325 O O . PRO A 1 168 ? -16.381 -0.898 14.837 1.00 95.12 168 PRO A O 1
ATOM 1328 N N . VAL A 1 169 ? -15.128 0.006 13.212 1.00 95.94 169 VAL A N 1
ATOM 1329 C CA . VAL A 1 169 ? -15.140 1.369 13.773 1.00 95.94 169 VAL A CA 1
ATOM 1330 C C . VAL A 1 169 ? -16.539 1.989 13.705 1.00 95.94 169 VAL A C 1
ATOM 1332 O O . VAL A 1 169 ? -16.993 2.576 14.688 1.00 95.94 169 VAL A O 1
ATOM 1335 N N . ARG A 1 170 ? -17.263 1.812 12.587 1.00 95.19 170 ARG A N 1
ATOM 1336 C CA . ARG A 1 170 ? -18.655 2.283 12.444 1.00 95.19 170 ARG A CA 1
ATOM 1337 C C . ARG A 1 170 ? -19.592 1.586 13.420 1.00 95.19 170 ARG A C 1
ATOM 1339 O O . ARG A 1 170 ? -20.435 2.234 14.045 1.00 95.19 170 ARG A O 1
ATOM 1346 N N . HIS A 1 171 ? -19.444 0.271 13.556 1.00 94.62 171 HIS A N 1
ATOM 1347 C CA . HIS A 1 171 ? -20.242 -0.514 14.487 1.00 94.62 171 HIS A CA 1
ATOM 1348 C C . HIS A 1 171 ? -19.963 -0.115 15.933 1.00 94.62 171 HIS A C 1
ATOM 1350 O O . HIS A 1 171 ? -20.913 0.080 16.686 1.00 94.62 171 HIS A O 1
ATOM 1356 N N . PHE A 1 172 ? -18.696 0.090 16.303 1.00 94.88 172 PHE A N 1
ATOM 1357 C CA . PHE A 1 172 ? -18.332 0.569 17.634 1.00 94.88 172 PHE A CA 1
ATOM 1358 C C . PHE A 1 172 ? -18.950 1.937 17.943 1.00 94.88 172 PHE A C 1
ATOM 1360 O O . PHE A 1 172 ? -19.562 2.109 18.994 1.00 94.88 172 PHE A O 1
ATOM 1367 N N . HIS A 1 173 ? -18.856 2.893 17.011 1.00 95.00 173 HIS A N 1
ATOM 1368 C CA . HIS A 1 173 ? -19.497 4.203 17.147 1.00 95.00 173 HIS A CA 1
ATOM 1369 C C . HIS A 1 173 ? -21.018 4.083 17.343 1.00 95.00 173 HIS A C 1
ATOM 1371 O O . HIS A 1 173 ? -21.578 4.671 18.266 1.00 95.00 173 HIS A O 1
ATOM 1377 N N . SER A 1 174 ? -21.678 3.268 16.515 1.00 93.19 174 SER A N 1
ATOM 1378 C CA . SER A 1 174 ? -23.125 3.038 16.602 1.00 93.19 174 SER A CA 1
ATOM 1379 C C . SER A 1 174 ? -23.518 2.395 17.935 1.00 93.19 174 SER A C 1
ATOM 1381 O O . SER A 1 174 ? -24.500 2.801 18.552 1.00 93.19 174 SER A O 1
ATOM 1383 N N . GLY A 1 175 ? -22.730 1.426 18.411 1.00 91.38 175 GLY A N 1
ATOM 1384 C CA . GLY A 1 175 ? -22.919 0.798 19.717 1.00 91.38 175 GLY A CA 1
ATOM 1385 C C . GLY A 1 175 ? -22.770 1.794 20.868 1.00 91.38 175 GLY A C 1
ATOM 1386 O O . GLY A 1 175 ? -23.619 1.820 21.754 1.00 91.38 175 GLY A O 1
ATOM 1387 N N . LEU A 1 176 ? -21.767 2.677 20.809 1.00 91.50 176 LEU A N 1
ATOM 1388 C CA . LEU A 1 176 ? -21.559 3.739 21.801 1.00 91.50 176 LEU A CA 1
ATOM 1389 C C . LEU A 1 176 ? -22.710 4.748 21.829 1.00 91.50 176 LEU A C 1
ATOM 1391 O O . LEU A 1 176 ? -23.129 5.189 22.900 1.00 91.50 176 LEU A O 1
ATOM 1395 N N . LEU A 1 177 ? -23.239 5.114 20.660 1.00 91.31 177 LEU A N 1
ATOM 1396 C CA . LEU A 1 177 ? -24.389 6.007 20.560 1.00 91.31 177 LEU A CA 1
ATOM 1397 C C . LEU A 1 177 ? -25.643 5.377 21.189 1.00 91.31 177 LEU A C 1
ATOM 1399 O O . LEU A 1 177 ? -26.366 6.046 21.927 1.00 91.31 177 LEU A O 1
ATOM 1403 N N . LEU A 1 178 ? -25.881 4.086 20.935 1.00 89.00 178 LEU A N 1
ATOM 1404 C CA . LEU A 1 178 ? -26.995 3.341 21.526 1.00 89.00 178 LEU A CA 1
ATOM 1405 C C . LEU A 1 178 ? -26.852 3.207 23.048 1.00 89.00 178 LEU A C 1
ATOM 1407 O O . LEU A 1 178 ? -27.817 3.475 23.763 1.00 89.00 178 LEU A O 1
ATOM 1411 N N . GLU A 1 179 ? -25.657 2.868 23.540 1.00 86.38 179 GLU A N 1
ATOM 1412 C CA . GLU A 1 179 ? -25.363 2.767 24.977 1.00 86.38 179 GLU A CA 1
ATOM 1413 C C . GLU A 1 179 ? -25.651 4.095 25.697 1.00 86.38 179 GLU A C 1
ATOM 1415 O O . GLU A 1 179 ? -26.297 4.112 26.746 1.00 86.38 179 GLU A O 1
ATOM 1420 N N . ARG A 1 180 ? -25.253 5.234 25.109 1.00 85.12 180 ARG A N 1
ATOM 1421 C CA . ARG A 1 180 ? -25.503 6.560 25.702 1.00 85.12 180 ARG A CA 1
ATOM 1422 C C . ARG A 1 180 ? -26.963 6.998 25.665 1.00 85.12 180 ARG A C 1
ATOM 1424 O O . ARG A 1 180 ? -27.399 7.668 26.597 1.00 85.12 180 ARG A O 1
ATOM 1431 N N . ASN A 1 181 ? -27.695 6.660 24.606 1.00 85.56 181 ASN A N 1
ATOM 1432 C CA . ASN A 1 181 ? -29.073 7.119 24.427 1.00 85.56 181 ASN A CA 1
ATOM 1433 C C . ASN A 1 181 ? -30.091 6.279 25.210 1.00 85.56 181 ASN A C 1
ATOM 1435 O O . ASN A 1 181 ? -31.082 6.826 25.689 1.00 85.56 181 ASN A O 1
ATOM 1439 N N . PHE A 1 182 ? -29.862 4.970 25.341 1.00 81.69 182 PHE A N 1
ATOM 1440 C CA . PHE A 1 182 ? -30.824 4.037 25.944 1.00 81.69 182 PHE A CA 1
ATOM 1441 C C . PHE A 1 182 ? -30.370 3.457 27.292 1.00 81.69 182 PHE A C 1
ATOM 1443 O O . PHE A 1 182 ? -31.180 2.853 27.997 1.00 81.69 182 PHE A O 1
ATOM 1450 N N . GLY A 1 183 ? -29.112 3.684 27.688 1.00 68.38 183 GLY A N 1
ATOM 1451 C CA . GLY A 1 183 ? -28.537 3.175 28.931 1.00 68.38 183 GLY A CA 1
ATOM 1452 C C . GLY A 1 183 ? -28.322 1.655 28.933 1.00 68.38 183 GLY A C 1
ATOM 1453 O O . GLY A 1 183 ? -28.886 0.912 28.131 1.00 68.38 183 GLY A O 1
ATOM 1454 N N . ASN A 1 184 ? -27.512 1.173 29.878 1.00 62.28 184 ASN A N 1
ATOM 1455 C CA . ASN A 1 184 ? -27.093 -0.237 29.946 1.00 62.28 184 ASN A CA 1
ATOM 1456 C C . ASN A 1 184 ? -28.234 -1.226 30.232 1.00 62.28 184 ASN A C 1
ATOM 1458 O O . ASN A 1 184 ? -28.097 -2.411 29.954 1.00 62.28 184 ASN A O 1
ATOM 1462 N N . SER A 1 185 ? -29.359 -0.763 30.779 1.00 56.66 185 SER A N 1
ATOM 1463 C CA . SER A 1 185 ? -30.423 -1.619 31.322 1.00 56.66 185 SER A CA 1
ATOM 1464 C C . SER A 1 185 ? -31.235 -2.388 30.270 1.00 56.66 185 SER A C 1
ATOM 1466 O O . SER A 1 185 ? -32.032 -3.240 30.649 1.00 56.66 185 SER A O 1
ATOM 1468 N N . SER A 1 186 ? -31.078 -2.070 28.978 1.00 55.19 186 SER A N 1
ATOM 1469 C CA . SER A 1 186 ? -31.932 -2.596 27.895 1.00 55.19 186 SER A CA 1
ATOM 1470 C C . SER A 1 186 ? -31.153 -3.231 26.734 1.00 55.19 186 SER A C 1
ATOM 1472 O O . SER A 1 186 ? -31.743 -3.535 25.698 1.00 55.19 186 SER A O 1
ATOM 1474 N N . LEU A 1 187 ? -29.829 -3.385 26.856 1.00 66.25 187 LEU A N 1
ATOM 1475 C CA . LEU A 1 187 ? -28.936 -3.698 25.734 1.00 66.25 187 LEU A CA 1
ATOM 1476 C C . LEU A 1 187 ? -28.011 -4.891 26.034 1.00 66.25 187 LEU A C 1
ATOM 1478 O O . LEU A 1 187 ? -26.803 -4.802 25.843 1.00 66.25 187 LEU A O 1
ATOM 1482 N N . ASP A 1 188 ? -28.583 -6.042 26.404 1.00 68.81 188 ASP A N 1
ATOM 1483 C CA . ASP A 1 188 ? -27.856 -7.318 26.609 1.00 68.81 188 ASP A CA 1
ATOM 1484 C C . ASP A 1 188 ? -27.045 -7.783 25.377 1.00 68.81 188 ASP A C 1
ATOM 1486 O O . ASP A 1 188 ? -26.238 -8.710 25.447 1.00 68.81 188 ASP A O 1
ATOM 1490 N N . HIS A 1 189 ? -27.253 -7.149 24.221 1.00 78.81 189 HIS A N 1
ATOM 1491 C CA . HIS A 1 189 ? -26.588 -7.455 22.955 1.00 78.81 189 HIS A CA 1
ATOM 1492 C C . HIS A 1 189 ? -25.520 -6.429 22.541 1.00 78.81 189 HIS A C 1
ATOM 1494 O O . HIS A 1 189 ? -25.042 -6.495 21.402 1.00 78.81 189 HIS A O 1
ATOM 1500 N N . ILE A 1 190 ? -25.164 -5.480 23.419 1.00 86.81 190 ILE A N 1
ATOM 1501 C CA . ILE A 1 190 ? -24.097 -4.497 23.189 1.00 86.81 190 ILE A CA 1
ATOM 1502 C C . ILE A 1 190 ? -23.024 -4.618 24.273 1.00 86.81 190 ILE A C 1
ATOM 1504 O O . ILE A 1 190 ? -23.272 -4.406 25.456 1.00 86.81 190 ILE A O 1
ATOM 1508 N N . ASP A 1 191 ? -21.811 -4.922 23.829 1.00 88.25 191 ASP A N 1
ATOM 1509 C CA . ASP A 1 191 ? -20.596 -4.974 24.627 1.00 88.25 191 ASP A CA 1
ATOM 1510 C C . ASP A 1 191 ? -19.466 -4.246 23.882 1.00 88.25 191 ASP A C 1
ATOM 1512 O O . ASP A 1 191 ? -18.929 -4.735 22.888 1.00 88.25 191 ASP A O 1
ATOM 1516 N N . LEU A 1 192 ? -19.079 -3.077 24.384 1.00 90.19 192 LEU A N 1
ATOM 1517 C CA . LEU A 1 192 ? -17.974 -2.250 23.903 1.00 90.19 192 LEU A CA 1
ATOM 1518 C C . LEU A 1 192 ? -16.649 -2.606 24.592 1.00 90.19 192 LEU A C 1
ATOM 1520 O O . LEU A 1 192 ? -15.952 -1.754 25.156 1.00 90.19 192 LEU A O 1
ATOM 1524 N N . GLY A 1 193 ? -16.317 -3.894 24.574 1.00 88.69 193 GLY A N 1
ATOM 1525 C CA . GLY A 1 193 ? -15.075 -4.454 25.092 1.00 88.69 193 GLY A CA 1
ATOM 1526 C C . GLY A 1 193 ? -13.911 -4.447 24.092 1.00 88.69 193 GLY A C 1
ATOM 1527 O O . GLY A 1 193 ? -14.073 -4.324 22.882 1.00 88.69 193 GLY A O 1
ATOM 1528 N N . TYR A 1 194 ? -12.691 -4.611 24.602 1.00 89.00 194 TYR A N 1
ATOM 1529 C CA . TYR A 1 194 ? -11.475 -4.836 23.813 1.00 89.00 194 TYR A CA 1
ATOM 1530 C C . TYR A 1 194 ? -10.825 -6.171 24.217 1.00 89.00 194 TYR A C 1
ATOM 1532 O O . TYR A 1 194 ? -10.750 -6.453 25.420 1.00 89.00 194 TYR A O 1
ATOM 1540 N N . PRO A 1 195 ? -10.305 -6.982 23.267 1.00 89.06 195 PRO A N 1
ATOM 1541 C CA . PRO A 1 195 ? -10.129 -6.698 21.832 1.00 89.06 195 PRO A CA 1
ATOM 1542 C C . PRO A 1 195 ? -11.353 -6.980 20.951 1.00 89.06 195 PRO A C 1
ATOM 1544 O O . PRO A 1 195 ? -11.338 -6.612 19.780 1.00 89.06 195 PRO A O 1
ATOM 1547 N N . ILE A 1 196 ? -12.394 -7.620 21.489 1.00 89.06 196 ILE A N 1
ATOM 1548 C CA . ILE A 1 196 ? -13.600 -7.986 20.739 1.00 89.06 196 ILE A CA 1
ATOM 1549 C C . ILE A 1 196 ? -14.786 -7.195 21.284 1.00 89.06 196 ILE A C 1
ATOM 1551 O O . ILE A 1 196 ? -15.145 -7.360 22.448 1.00 89.06 196 ILE A O 1
ATOM 1555 N N . THR A 1 197 ? -15.412 -6.417 20.410 1.00 90.31 197 THR A N 1
ATOM 1556 C CA . THR A 1 197 ? -16.666 -5.697 20.656 1.00 90.31 197 THR A CA 1
ATOM 1557 C C . THR A 1 197 ? -17.824 -6.530 20.124 1.00 90.31 197 THR A C 1
ATOM 1559 O O . THR A 1 197 ? -17.726 -7.079 19.028 1.00 90.31 197 THR A O 1
ATOM 1562 N N . THR A 1 198 ? -18.940 -6.586 20.843 1.00 90.25 198 THR A N 1
ATOM 1563 C CA . THR A 1 198 ? -20.199 -7.140 20.340 1.00 90.25 198 THR A CA 1
ATOM 1564 C C . THR A 1 198 ? -21.213 -6.021 20.134 1.00 90.25 198 THR A C 1
ATOM 1566 O O . THR A 1 198 ? -21.549 -5.314 21.075 1.00 90.25 198 THR A O 1
ATOM 1569 N N . VAL A 1 199 ? -21.737 -5.853 18.920 1.00 89.50 199 VAL A N 1
ATOM 1570 C CA . VAL A 1 199 ? -22.812 -4.885 18.639 1.00 89.50 199 VAL A CA 1
ATOM 1571 C C . VAL A 1 199 ? -23.949 -5.614 17.943 1.00 89.50 199 VAL A C 1
ATOM 1573 O O . VAL A 1 199 ? -23.754 -6.183 16.869 1.00 89.50 199 VAL A O 1
ATOM 1576 N N . LEU A 1 200 ? -25.134 -5.626 18.563 1.00 85.94 200 LEU A N 1
ATOM 1577 C CA . LEU A 1 200 ? -26.321 -6.338 18.066 1.00 85.94 200 LEU A CA 1
ATOM 1578 C C . LEU A 1 200 ? -26.035 -7.828 17.793 1.00 85.94 200 LEU A C 1
ATOM 1580 O O . LEU A 1 200 ? -26.405 -8.374 16.754 1.00 85.94 200 LEU A O 1
ATOM 1584 N N . GLY A 1 201 ? -25.309 -8.473 18.713 1.00 83.56 201 GLY A N 1
ATOM 1585 C CA . GLY A 1 201 ? -24.946 -9.893 18.621 1.00 83.56 201 GLY A CA 1
ATOM 1586 C C . GLY A 1 201 ? -23.827 -10.227 17.624 1.00 83.56 201 GLY A C 1
ATOM 1587 O O . GLY A 1 201 ? -23.454 -11.393 17.508 1.00 83.56 201 GLY A O 1
ATOM 1588 N N . ARG A 1 202 ? -23.255 -9.240 16.920 1.00 87.94 202 ARG A N 1
ATOM 1589 C CA . ARG A 1 202 ? -22.099 -9.445 16.031 1.00 87.94 202 ARG A CA 1
ATOM 1590 C C . ARG A 1 202 ? -20.799 -9.124 16.750 1.00 87.94 202 ARG A C 1
ATOM 1592 O O . ARG A 1 202 ? -20.628 -8.002 17.216 1.00 87.94 202 ARG A O 1
ATOM 1599 N N . GLN A 1 203 ? -19.886 -10.091 16.789 1.00 90.56 203 GLN A N 1
ATOM 1600 C CA . GLN A 1 203 ? -18.543 -9.923 17.342 1.00 90.56 203 GLN A CA 1
ATOM 1601 C C . GLN A 1 203 ? -17.594 -9.335 16.296 1.00 90.56 203 GLN A C 1
ATOM 1603 O O . GLN A 1 203 ? -17.527 -9.816 15.164 1.00 90.56 203 GLN A O 1
ATOM 1608 N N . LEU A 1 204 ? -16.864 -8.293 16.680 1.00 91.88 204 LEU A N 1
ATOM 1609 C CA . LEU A 1 204 ? -15.980 -7.521 15.818 1.00 91.88 204 LEU A CA 1
ATOM 1610 C C . LEU A 1 204 ? -14.647 -7.284 16.525 1.00 91.88 204 LEU A C 1
ATOM 1612 O O . LEU A 1 204 ? -14.599 -6.877 17.686 1.00 91.88 204 LEU A O 1
ATOM 1616 N N . HIS A 1 205 ? -13.563 -7.524 15.799 1.00 92.06 205 HIS A N 1
ATOM 1617 C CA . HIS A 1 205 ? -12.204 -7.307 16.276 1.00 92.06 205 HIS A CA 1
ATOM 1618 C C . HIS A 1 205 ? -11.824 -5.828 16.178 1.00 92.06 205 HIS A C 1
ATOM 1620 O O . HIS A 1 205 ? -11.843 -5.242 15.095 1.00 92.06 205 HIS A O 1
ATOM 1626 N N . MET A 1 206 ? -11.467 -5.228 17.313 1.00 92.12 206 MET A N 1
ATOM 1627 C CA . MET A 1 206 ? -11.053 -3.824 17.408 1.00 92.12 206 MET A CA 1
ATOM 1628 C C . MET A 1 206 ? -9.538 -3.648 17.411 1.00 92.12 206 MET A C 1
ATOM 1630 O O . MET A 1 206 ? -9.057 -2.537 17.194 1.00 92.12 206 MET A O 1
ATOM 1634 N N . ASP A 1 207 ? -8.779 -4.717 17.644 1.00 89.06 207 ASP A N 1
ATOM 1635 C CA . ASP A 1 207 ? -7.319 -4.699 17.699 1.00 89.06 207 ASP A CA 1
ATOM 1636 C C . ASP A 1 207 ? -6.616 -4.203 16.420 1.00 89.06 207 ASP A C 1
ATOM 1638 O O . ASP A 1 207 ? -5.556 -3.589 16.561 1.00 89.06 207 ASP A O 1
ATOM 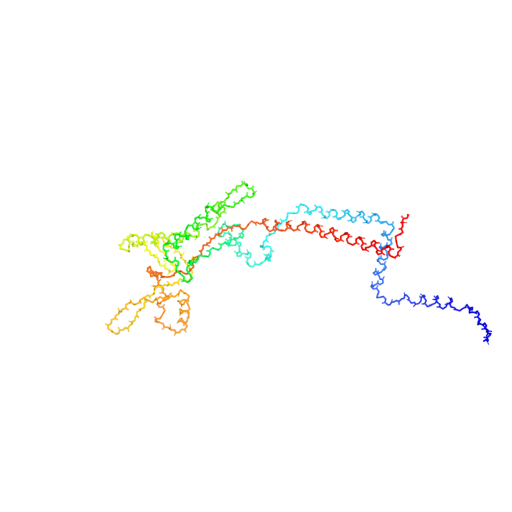1642 N N . PRO A 1 208 ? -7.175 -4.338 15.197 1.00 91.56 208 PRO A N 1
ATOM 1643 C CA . PRO A 1 208 ? -6.587 -3.704 14.022 1.00 91.56 208 PRO A CA 1
ATOM 1644 C C . PRO A 1 208 ? -6.795 -2.187 14.012 1.00 91.56 208 PRO A C 1
ATOM 1646 O O . PRO A 1 208 ? -6.000 -1.474 13.421 1.00 91.56 208 PRO A O 1
ATOM 1649 N N . HIS A 1 209 ? -7.843 -1.665 14.649 1.00 95.56 209 HIS A N 1
ATOM 1650 C CA . HIS A 1 209 ? -8.231 -0.259 14.508 1.00 95.56 209 HIS A CA 1
ATOM 1651 C C . HIS A 1 209 ? -7.858 0.603 15.708 1.00 95.56 209 HIS A C 1
ATOM 1653 O O . HIS A 1 209 ? -7.566 1.783 15.533 1.00 95.56 209 HIS A O 1
ATOM 1659 N N . PHE A 1 210 ? -7.883 0.063 16.927 1.00 95.44 210 PHE A N 1
ATOM 1660 C CA . PHE A 1 210 ? -7.706 0.841 18.152 1.00 95.44 210 PHE A CA 1
ATOM 1661 C C . PHE A 1 210 ? -6.323 0.635 18.758 1.00 95.44 210 PHE A C 1
ATOM 1663 O O . PHE A 1 210 ? -5.945 -0.463 19.160 1.00 95.44 210 PHE A O 1
ATOM 1670 N N . PHE A 1 211 ? -5.588 1.736 18.903 1.00 93.38 211 PHE A N 1
ATOM 1671 C CA . PHE A 1 211 ? -4.220 1.743 19.401 1.00 93.38 211 PHE A CA 1
ATOM 1672 C C . PHE A 1 211 ? -4.075 2.575 20.676 1.00 93.38 211 PHE A C 1
ATOM 1674 O O . PHE A 1 211 ? -4.780 3.561 20.915 1.00 93.38 211 PHE A O 1
ATOM 1681 N N . GLY A 1 212 ? -3.122 2.159 21.516 1.00 91.00 212 GLY A N 1
ATOM 1682 C CA . GLY A 1 212 ? -2.884 2.762 22.830 1.00 91.00 212 GLY A CA 1
ATOM 1683 C C . GLY A 1 212 ? -4.070 2.604 23.784 1.00 91.00 212 GLY A C 1
ATOM 1684 O O . GLY A 1 212 ? -4.336 3.501 24.581 1.00 91.00 212 GLY A O 1
ATOM 1685 N N . VAL A 1 213 ? -4.792 1.485 23.674 1.00 91.81 213 VAL A N 1
ATOM 1686 C CA . VAL A 1 213 ? -5.991 1.212 24.467 1.00 91.81 213 VAL A CA 1
ATOM 1687 C C . VAL A 1 213 ? -5.628 0.966 25.933 1.00 91.81 213 VAL A C 1
ATOM 1689 O O . VAL A 1 213 ? -4.685 0.225 26.239 1.00 91.81 213 VAL A O 1
ATOM 1692 N N . LYS A 1 214 ? -6.402 1.564 26.844 1.00 90.69 214 LYS A N 1
ATOM 1693 C CA . LYS A 1 214 ? -6.410 1.198 28.264 1.00 90.69 214 LYS A CA 1
ATOM 1694 C C . LYS A 1 214 ? -7.740 0.570 28.635 1.00 90.69 214 LYS A C 1
ATOM 1696 O O . LYS A 1 214 ? -8.800 1.117 28.321 1.00 90.69 214 LYS A O 1
ATOM 1701 N N . ILE A 1 215 ? -7.655 -0.552 29.336 1.00 88.25 215 ILE A N 1
ATOM 1702 C CA . ILE A 1 215 ? -8.804 -1.342 29.765 1.00 88.25 215 ILE A CA 1
ATOM 1703 C C . ILE A 1 215 ? -8.888 -1.381 31.288 1.00 88.25 215 ILE A C 1
ATOM 1705 O O . ILE A 1 215 ? -7.872 -1.333 31.984 1.00 88.25 215 ILE A O 1
ATOM 1709 N N . ALA A 1 216 ? -10.110 -1.457 31.800 1.00 85.25 216 ALA A N 1
ATOM 1710 C CA . ALA A 1 216 ? -10.391 -1.745 33.193 1.00 85.25 216 ALA A CA 1
ATOM 1711 C C . ALA A 1 216 ? -10.354 -3.260 33.417 1.00 85.25 216 ALA A C 1
ATOM 1713 O O . ALA A 1 216 ? -11.067 -4.015 32.759 1.00 85.25 216 ALA A O 1
ATOM 1714 N N . VAL A 1 217 ? -9.528 -3.686 34.364 1.00 78.31 217 VAL A N 1
ATOM 1715 C CA . VAL A 1 217 ? -9.379 -5.081 34.771 1.00 78.31 217 VAL A CA 1
ATOM 1716 C C . VAL A 1 217 ? -9.803 -5.211 36.235 1.00 78.31 217 VAL A C 1
ATOM 1718 O O . VAL A 1 217 ? -9.308 -4.437 37.060 1.00 78.31 217 VAL A O 1
ATOM 1721 N N . PRO A 1 218 ? -10.689 -6.160 36.592 1.00 71.88 218 PRO A N 1
ATOM 1722 C CA . PRO A 1 218 ? -11.031 -6.403 37.983 1.00 71.88 218 PRO A CA 1
ATOM 1723 C C . PRO A 1 218 ? -9.802 -6.935 38.727 1.00 71.88 218 PRO A C 1
ATOM 1725 O O . PRO A 1 218 ? -9.186 -7.926 38.335 1.00 71.88 218 PRO A O 1
ATOM 1728 N N . PHE A 1 219 ? -9.445 -6.267 39.817 1.00 67.12 219 PHE A N 1
ATOM 1729 C CA . PHE A 1 219 ? -8.371 -6.643 40.720 1.00 67.12 219 PHE A CA 1
ATOM 1730 C C . PHE A 1 219 ? -8.968 -6.975 42.086 1.00 67.12 219 PHE A C 1
ATOM 1732 O O . PHE A 1 219 ? -9.547 -6.121 42.762 1.00 67.12 219 PHE A O 1
ATOM 1739 N N . ASN A 1 220 ? -8.824 -8.233 42.504 1.00 58.44 220 ASN A N 1
ATOM 1740 C CA . ASN A 1 220 ? -9.301 -8.667 43.809 1.00 58.44 220 ASN A CA 1
ATOM 1741 C C . ASN A 1 220 ? -8.233 -8.362 44.866 1.00 58.44 220 ASN A C 1
ATOM 1743 O O . ASN A 1 220 ? -7.195 -9.026 44.926 1.00 58.44 220 ASN A O 1
ATOM 1747 N N . LYS A 1 221 ? -8.468 -7.346 45.699 1.00 51.50 221 LYS A N 1
ATOM 1748 C CA . LYS A 1 221 ? -7.612 -7.083 46.858 1.00 51.50 221 LYS A CA 1
ATOM 1749 C C . LYS A 1 221 ? -8.131 -7.935 48.011 1.00 51.50 221 LYS A C 1
ATOM 1751 O O . LYS A 1 221 ? -9.118 -7.582 48.646 1.00 51.50 221 LYS A O 1
ATOM 1756 N N . THR A 1 222 ? -7.470 -9.057 48.295 1.00 49.56 222 THR A N 1
ATOM 1757 C CA . THR A 1 222 ? -7.791 -9.893 49.460 1.00 49.56 222 THR A CA 1
ATOM 1758 C C . THR A 1 222 ? -7.455 -9.147 50.752 1.00 49.56 222 THR A C 1
ATOM 1760 O O . THR A 1 222 ? -6.369 -9.303 51.310 1.00 49.56 222 THR A O 1
ATOM 1763 N N . ASN A 1 223 ? -8.384 -8.330 51.241 1.00 49.66 223 ASN A N 1
ATOM 1764 C CA . ASN A 1 223 ? -8.423 -7.919 52.635 1.00 49.66 223 ASN A CA 1
ATOM 1765 C C . ASN A 1 223 ? -9.264 -8.954 53.386 1.00 49.66 223 ASN A C 1
ATOM 1767 O O . ASN A 1 223 ? -10.383 -9.247 52.976 1.00 49.66 223 ASN A O 1
ATOM 1771 N N . LYS A 1 224 ? -8.721 -9.510 54.477 1.00 53.50 224 LYS A N 1
ATOM 1772 C CA . LYS A 1 224 ? -9.272 -10.664 55.218 1.00 53.50 224 LYS A CA 1
ATOM 1773 C C . LYS A 1 224 ? -10.762 -10.581 55.592 1.00 53.50 224 LYS A C 1
ATOM 1775 O O . LYS A 1 224 ? -11.330 -11.625 55.876 1.00 53.50 224 LYS A O 1
ATOM 1780 N N . ASN A 1 225 ? -11.389 -9.401 55.562 1.00 55.59 225 ASN A N 1
ATOM 1781 C CA . ASN A 1 225 ? -12.753 -9.209 56.054 1.00 55.59 225 ASN A CA 1
ATOM 1782 C C . ASN A 1 225 ? -13.736 -8.558 55.063 1.00 55.59 225 ASN A C 1
ATOM 1784 O O . ASN A 1 225 ? -14.893 -8.460 55.431 1.00 55.59 225 ASN A O 1
ATOM 1788 N N . ASN A 1 226 ? -13.337 -8.138 53.852 1.00 54.16 226 ASN A N 1
ATOM 1789 C CA . ASN A 1 226 ? -14.254 -7.628 52.813 1.00 54.16 226 ASN A CA 1
ATOM 1790 C C . ASN A 1 226 ? -13.602 -7.773 51.426 1.00 54.16 226 ASN A C 1
ATOM 1792 O O . ASN A 1 226 ? -12.525 -7.221 51.188 1.00 54.16 226 ASN A O 1
ATOM 1796 N N . SER A 1 227 ? -14.241 -8.507 50.512 1.00 54.75 227 SER A N 1
ATOM 1797 C CA . SER A 1 227 ? -13.817 -8.627 49.113 1.00 54.75 227 SER A CA 1
ATOM 1798 C C . SER A 1 227 ? -14.389 -7.470 48.293 1.00 54.75 227 SER A C 1
ATOM 1800 O O . SER A 1 227 ? -15.507 -7.552 47.787 1.00 54.75 227 SER A O 1
ATOM 1802 N N . GLU A 1 228 ? -13.635 -6.381 48.184 1.00 53.84 228 GLU A N 1
ATOM 1803 C CA . GLU A 1 228 ? -13.990 -5.242 47.335 1.00 53.84 228 GLU A CA 1
ATOM 1804 C C . GLU A 1 228 ? -13.352 -5.429 45.947 1.00 53.84 228 GLU A C 1
ATOM 1806 O O . GLU A 1 228 ? -12.129 -5.555 45.821 1.00 53.84 228 GLU A O 1
ATOM 1811 N N . ILE A 1 229 ? -14.185 -5.511 44.903 1.00 59.34 229 ILE A N 1
ATOM 1812 C CA . ILE A 1 229 ? -13.731 -5.634 43.512 1.00 59.34 229 ILE A CA 1
ATOM 1813 C C . ILE A 1 229 ? -13.322 -4.239 43.036 1.00 59.34 229 ILE A C 1
ATOM 1815 O O . ILE A 1 229 ? -14.172 -3.416 42.704 1.00 59.34 229 ILE A O 1
ATOM 1819 N N . ASN A 1 230 ? -12.017 -3.974 42.992 1.00 64.75 230 ASN A N 1
ATOM 1820 C CA . ASN A 1 230 ? -11.487 -2.713 42.482 1.00 64.75 230 ASN A CA 1
ATOM 1821 C C . ASN A 1 230 ? -11.054 -2.874 41.028 1.00 64.75 230 ASN A C 1
ATOM 1823 O O . ASN A 1 230 ? -10.347 -3.817 40.688 1.00 64.75 230 ASN A O 1
ATOM 1827 N N . ASN A 1 231 ? -11.429 -1.933 40.165 1.00 71.19 231 ASN A N 1
ATOM 1828 C CA . ASN A 1 231 ? -11.015 -1.951 38.764 1.00 71.19 231 ASN A CA 1
ATOM 1829 C C . ASN A 1 231 ? -9.690 -1.202 38.596 1.00 71.19 231 ASN A C 1
ATOM 1831 O O . ASN A 1 231 ? -9.618 0.004 38.833 1.00 71.19 231 ASN A O 1
ATOM 1835 N N . GLN A 1 232 ? -8.645 -1.897 38.151 1.00 78.06 232 GLN A N 1
ATOM 1836 C CA . GLN A 1 232 ? -7.375 -1.280 37.782 1.00 78.06 232 GLN A CA 1
ATOM 1837 C C . GLN A 1 232 ? -7.371 -0.955 36.285 1.00 78.06 232 GLN A C 1
ATOM 1839 O O . GLN A 1 232 ? -7.691 -1.805 35.458 1.00 78.06 232 GLN A O 1
ATOM 1844 N N . ILE A 1 233 ? -6.985 0.272 35.927 1.00 83.12 233 ILE A N 1
ATOM 1845 C CA . ILE A 1 233 ? -6.799 0.669 34.526 1.00 83.12 233 ILE A CA 1
ATOM 1846 C C . ILE A 1 233 ? -5.375 0.306 34.110 1.00 83.12 233 ILE A C 1
ATOM 1848 O O . ILE A 1 233 ? -4.414 0.787 34.709 1.00 83.12 233 ILE A O 1
ATOM 1852 N N . ILE A 1 234 ? -5.243 -0.538 33.091 1.00 81.75 234 ILE A N 1
ATOM 1853 C CA . ILE A 1 234 ? -3.954 -1.039 32.599 1.00 81.75 234 ILE A CA 1
ATOM 1854 C C . ILE A 1 234 ? -3.917 -0.856 31.080 1.00 81.75 234 ILE A C 1
ATOM 1856 O O . ILE A 1 234 ? -4.927 -1.051 30.398 1.00 81.75 234 ILE A O 1
ATOM 1860 N N . SER A 1 235 ? -2.767 -0.463 30.528 1.00 84.44 235 SER A N 1
ATOM 1861 C CA . SER A 1 235 ? -2.605 -0.452 29.071 1.00 84.44 235 SER A CA 1
ATOM 1862 C C . SER A 1 235 ? -2.441 -1.872 28.522 1.00 84.44 235 SER A C 1
ATOM 1864 O O . SER A 1 235 ? -1.824 -2.735 29.148 1.00 84.44 235 SER A O 1
ATOM 1866 N N . VAL A 1 236 ? -2.942 -2.128 27.313 1.00 78.88 236 VAL A N 1
ATOM 1867 C CA . VAL A 1 236 ? -2.834 -3.459 26.681 1.00 78.88 236 VAL A CA 1
ATOM 1868 C C . VAL A 1 236 ? -1.365 -3.903 26.524 1.00 78.88 236 VAL A C 1
ATOM 1870 O O . VAL A 1 236 ? -1.046 -5.082 26.681 1.00 78.88 236 VAL A O 1
ATOM 1873 N N . ASN A 1 237 ? -0.443 -2.960 26.298 1.00 76.81 237 ASN A N 1
ATOM 1874 C CA . ASN A 1 237 ? 0.993 -3.244 26.206 1.00 76.81 237 ASN A CA 1
ATOM 1875 C C . ASN A 1 237 ? 1.600 -3.665 27.552 1.00 76.81 237 ASN A C 1
ATOM 1877 O O . ASN A 1 237 ? 2.379 -4.617 27.606 1.00 76.81 237 ASN A O 1
ATOM 1881 N N . GLU A 1 238 ? 1.239 -2.984 28.643 1.00 73.25 238 GLU A N 1
ATOM 1882 C CA . GLU A 1 238 ? 1.659 -3.376 29.994 1.00 73.25 238 GLU A CA 1
ATOM 1883 C C . GLU A 1 238 ? 1.081 -4.737 30.376 1.00 73.25 238 GLU A C 1
ATOM 1885 O O . GLU A 1 238 ? 1.796 -5.550 30.957 1.00 73.25 238 GLU A O 1
ATOM 1890 N N . LEU A 1 239 ? -0.172 -5.017 29.999 1.00 69.94 239 LEU A N 1
ATOM 1891 C CA . LEU A 1 239 ? -0.793 -6.324 30.200 1.00 69.94 239 LEU A CA 1
ATOM 1892 C C . LEU A 1 239 ? 0.021 -7.423 29.501 1.00 69.94 239 LEU A C 1
ATOM 1894 O O . LEU A 1 239 ? 0.433 -8.379 30.150 1.00 69.94 239 LEU A O 1
ATOM 1898 N N . LYS A 1 240 ? 0.356 -7.250 28.215 1.00 68.19 240 LYS A N 1
ATOM 1899 C CA . LYS A 1 240 ? 1.167 -8.214 27.448 1.00 68.19 240 LYS A CA 1
ATOM 1900 C C . LYS A 1 240 ? 2.559 -8.435 28.055 1.00 68.19 240 LYS A C 1
ATOM 1902 O O . LYS A 1 240 ? 3.009 -9.576 28.169 1.00 68.19 240 LYS A O 1
ATOM 1907 N N . ASN A 1 241 ? 3.230 -7.365 28.480 1.00 66.69 241 ASN A N 1
ATOM 1908 C CA . ASN A 1 241 ? 4.569 -7.445 29.071 1.00 66.69 241 ASN A CA 1
ATOM 1909 C C . ASN A 1 241 ? 4.562 -8.086 30.466 1.00 66.69 241 ASN A C 1
ATOM 1911 O O . ASN A 1 241 ? 5.424 -8.915 30.769 1.00 66.69 241 ASN A O 1
ATOM 1915 N N . ASN A 1 242 ? 3.589 -7.740 31.310 1.00 63.09 242 ASN A N 1
ATOM 1916 C CA . ASN A 1 242 ? 3.438 -8.336 32.637 1.00 63.09 242 ASN A CA 1
ATOM 1917 C C . ASN A 1 242 ? 3.061 -9.814 32.538 1.00 63.09 242 ASN A C 1
ATOM 1919 O O . ASN A 1 242 ? 3.614 -10.629 33.273 1.00 63.09 242 ASN A O 1
ATOM 1923 N N . SER A 1 243 ? 2.208 -10.176 31.581 1.00 58.41 243 SER A N 1
ATOM 1924 C CA . SER A 1 243 ? 1.908 -11.567 31.248 1.00 58.41 243 SER A CA 1
ATOM 1925 C C . SER A 1 243 ? 3.174 -12.348 30.899 1.00 58.41 243 SER A C 1
ATOM 1927 O O . SER A 1 243 ? 3.425 -13.396 31.486 1.00 58.41 243 SER A O 1
ATOM 1929 N N . PHE A 1 244 ? 4.036 -11.807 30.034 1.00 53.12 244 PHE A N 1
ATOM 1930 C CA . PHE A 1 244 ? 5.298 -12.458 29.668 1.00 53.12 244 PHE A CA 1
ATOM 1931 C C . PHE A 1 244 ? 6.260 -12.614 30.863 1.00 53.12 244 PHE A C 1
ATOM 1933 O O . PHE A 1 244 ? 6.860 -13.670 31.058 1.00 53.12 244 PHE A O 1
ATOM 1940 N N . LYS A 1 245 ? 6.368 -11.588 31.717 1.00 53.56 245 LYS A N 1
ATOM 1941 C CA . LYS A 1 245 ? 7.239 -11.597 32.905 1.00 53.56 245 LYS A CA 1
ATOM 1942 C C . LYS A 1 245 ? 6.738 -12.533 34.014 1.00 53.56 245 LYS A C 1
ATOM 1944 O O . LYS A 1 245 ? 7.552 -13.115 34.729 1.00 53.56 245 LYS A O 1
ATOM 1949 N N . ASN A 1 246 ? 5.421 -12.691 34.145 1.00 48.91 246 ASN A N 1
ATOM 1950 C CA . ASN A 1 246 ? 4.786 -13.544 35.152 1.00 48.91 246 ASN A CA 1
ATOM 1951 C C . ASN A 1 246 ? 4.729 -15.019 34.724 1.00 48.91 246 ASN A C 1
ATOM 1953 O O . ASN A 1 246 ? 4.873 -15.892 35.579 1.00 48.91 246 ASN A O 1
ATOM 1957 N N . VAL A 1 247 ? 4.627 -15.308 33.418 1.00 50.44 247 VAL A N 1
ATOM 1958 C CA . VAL A 1 247 ? 4.779 -16.669 32.860 1.00 50.44 247 VAL A CA 1
ATOM 1959 C C . VAL A 1 247 ? 6.161 -17.255 33.179 1.00 50.44 247 VAL A C 1
ATOM 1961 O O . VAL A 1 247 ? 6.274 -18.442 33.463 1.00 50.44 247 VAL A O 1
ATOM 1964 N N . LEU A 1 248 ? 7.203 -16.422 33.233 1.00 50.00 248 LEU A N 1
ATOM 1965 C CA . LEU A 1 248 ? 8.556 -16.833 33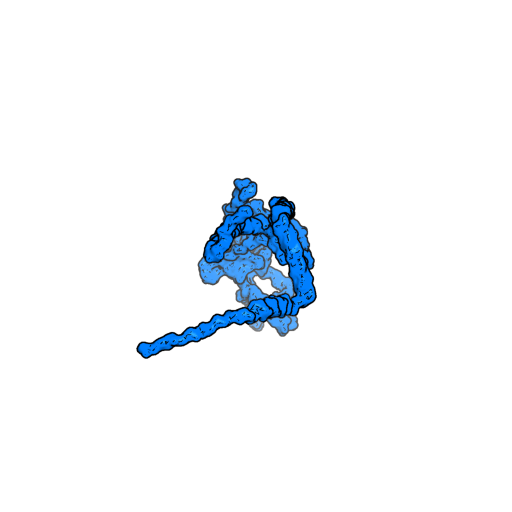.630 1.00 50.00 248 LEU A CA 1
ATOM 1966 C C . LEU A 1 248 ? 8.732 -17.082 35.142 1.00 50.00 248 LEU A C 1
ATOM 1968 O O . LEU A 1 248 ? 9.773 -17.600 35.537 1.00 50.00 248 LEU A O 1
ATOM 1972 N N . LYS A 1 249 ? 7.774 -16.692 36.001 1.00 47.25 249 LYS A N 1
ATOM 1973 C CA . LYS A 1 249 ? 7.990 -16.623 37.461 1.00 47.25 249 LYS A CA 1
ATOM 1974 C C . LYS A 1 249 ? 7.040 -17.418 38.354 1.00 47.25 249 LYS A C 1
ATOM 1976 O O . LYS A 1 249 ? 7.354 -17.531 39.537 1.00 47.25 249 LYS A O 1
ATOM 1981 N N . SER A 1 250 ? 5.910 -17.956 37.891 1.00 41.19 250 SER A N 1
ATOM 1982 C CA . SER A 1 250 ? 5.020 -18.654 38.831 1.00 41.19 250 SER A CA 1
ATOM 1983 C C . SER A 1 250 ? 4.127 -19.724 38.207 1.00 41.19 250 SER A C 1
ATOM 1985 O O . SER A 1 250 ? 3.219 -19.444 37.427 1.00 41.19 250 SER A O 1
ATOM 1987 N N . SER A 1 251 ? 4.361 -20.962 38.634 1.00 44.75 251 SER A N 1
ATOM 1988 C CA . SER A 1 251 ? 3.474 -22.110 38.497 1.00 44.75 251 SER A CA 1
ATOM 1989 C C . SER A 1 251 ? 2.262 -21.975 39.435 1.00 44.75 251 SER A C 1
ATOM 1991 O O . SER A 1 251 ? 2.398 -22.011 40.656 1.00 44.75 251 SER A O 1
ATOM 1993 N N . SER A 1 252 ? 1.072 -21.886 38.832 1.00 42.28 252 SER A N 1
ATOM 1994 C CA . SER A 1 252 ? -0.274 -22.195 39.369 1.00 42.28 252 SER A CA 1
ATOM 1995 C C . SER A 1 252 ? -1.239 -21.083 39.815 1.00 42.28 252 SER A C 1
ATOM 1997 O O . SER A 1 252 ? -2.433 -21.352 39.770 1.00 42.28 252 SER A O 1
ATOM 1999 N N . PHE A 1 253 ? -0.836 -19.843 40.133 1.00 40.56 253 PHE A N 1
ATOM 2000 C CA . PHE A 1 253 ? -1.823 -18.835 40.607 1.00 40.56 253 PHE A CA 1
ATOM 2001 C C . PHE A 1 253 ? -2.119 -17.676 39.635 1.00 40.56 253 PHE A C 1
ATOM 2003 O O . PHE A 1 253 ? -3.203 -17.108 39.668 1.00 40.56 253 PHE A O 1
ATOM 2010 N N . HIS A 1 254 ? -1.208 -17.359 38.710 1.00 41.34 254 HIS A N 1
ATOM 2011 C CA . HIS A 1 254 ? -1.407 -16.293 37.707 1.00 41.34 254 HIS A CA 1
ATOM 2012 C C . HIS A 1 254 ? -1.767 -16.801 36.304 1.00 41.34 254 HIS A C 1
ATOM 2014 O O . HIS A 1 254 ? -2.076 -16.005 35.418 1.00 41.34 254 HIS A O 1
ATOM 2020 N N . TYR A 1 255 ? -1.755 -18.121 36.106 1.00 38.12 255 TYR A N 1
ATOM 2021 C CA . TYR A 1 255 ? -2.087 -18.762 34.832 1.00 38.12 255 TYR A CA 1
ATOM 2022 C C . TYR A 1 255 ? -3.563 -18.536 34.445 1.00 38.12 255 TYR A C 1
ATOM 2024 O O . TYR A 1 255 ? -3.872 -18.369 33.270 1.00 38.12 255 TYR A O 1
ATOM 2032 N N . SER A 1 256 ? -4.451 -18.370 35.435 1.00 38.91 256 SER A N 1
ATOM 2033 C CA . SER A 1 256 ? -5.877 -18.053 35.249 1.00 38.91 256 SER A CA 1
ATOM 2034 C C . SER A 1 256 ? -6.158 -16.661 34.671 1.00 38.91 256 SER A C 1
ATOM 2036 O O . SER A 1 256 ? -7.260 -16.423 34.187 1.00 38.91 256 SER A O 1
ATOM 2038 N N . LEU A 1 257 ? -5.178 -15.748 34.675 1.00 46.69 257 LEU A N 1
ATOM 2039 C CA . LEU A 1 257 ? -5.315 -14.431 34.043 1.00 46.69 257 LEU A CA 1
ATOM 2040 C C . LEU A 1 257 ? -5.151 -14.500 32.513 1.00 46.69 257 LEU A C 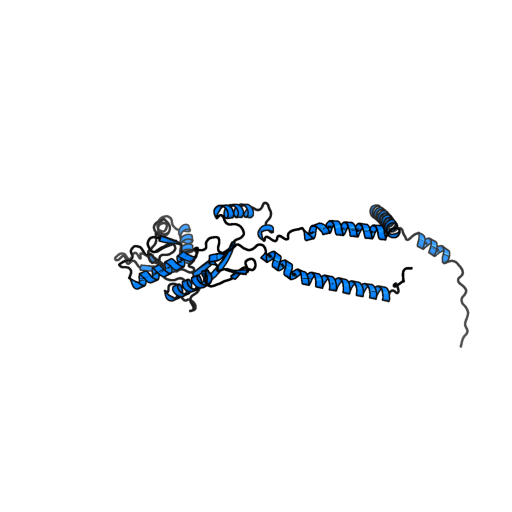1
ATOM 2042 O O . LEU A 1 257 ? -5.512 -13.562 31.811 1.00 46.69 257 LEU A O 1
ATOM 2046 N N . LEU A 1 258 ? -4.574 -15.594 32.002 1.00 44.97 258 LEU A N 1
ATOM 2047 C CA . LEU A 1 258 ? -4.226 -15.769 30.589 1.00 44.97 258 LEU A CA 1
ATOM 2048 C C . LEU A 1 258 ? -4.913 -16.968 29.936 1.00 44.97 258 LEU A C 1
ATOM 2050 O O . LEU A 1 258 ? -5.056 -16.985 28.716 1.00 44.97 258 LEU A O 1
ATOM 2054 N N . THR A 1 259 ? -5.352 -17.963 30.706 1.00 41.19 259 THR A N 1
ATOM 2055 C CA . THR A 1 259 ? -6.052 -19.121 30.153 1.00 41.19 259 THR A CA 1
ATOM 2056 C C . THR A 1 259 ? -7.562 -18.964 30.271 1.00 41.19 259 THR A C 1
ATOM 2058 O O . THR A 1 259 ? -8.146 -19.072 31.347 1.00 41.19 259 THR A O 1
ATOM 2061 N N . SER A 1 260 ? -8.164 -18.705 29.112 1.00 40.50 260 SER A N 1
ATOM 2062 C CA . SER A 1 260 ? -9.547 -19.001 28.712 1.00 40.50 260 SER A CA 1
ATOM 2063 C C . SER A 1 260 ? -10.729 -18.262 29.355 1.00 40.50 260 SER A C 1
ATOM 2065 O O . SER A 1 260 ? -11.778 -18.273 28.726 1.00 40.50 260 SER A O 1
ATOM 2067 N N . ASN A 1 261 ? -10.589 -17.555 30.486 1.00 39.47 261 ASN A N 1
ATOM 2068 C CA . ASN A 1 261 ? -11.713 -16.830 31.130 1.00 39.47 261 ASN A CA 1
ATOM 2069 C C . ASN A 1 261 ? -11.529 -15.299 31.266 1.00 39.47 261 ASN A C 1
ATOM 2071 O O . ASN A 1 261 ? -12.296 -14.641 31.961 1.00 39.47 261 ASN A O 1
ATOM 2075 N N . PHE A 1 262 ? -10.578 -14.705 30.534 1.00 48.31 262 PHE A N 1
ATOM 2076 C CA . PHE A 1 262 ? -10.697 -13.307 30.070 1.00 48.31 262 PHE A CA 1
ATOM 2077 C C . PHE A 1 262 ? -11.572 -13.217 28.805 1.00 48.31 262 PHE A C 1
ATOM 2079 O O . PHE A 1 262 ? -11.415 -12.323 27.975 1.00 48.31 262 PHE A O 1
ATOM 2086 N N . SER A 1 263 ? -12.487 -14.176 28.646 1.00 44.59 263 SER A N 1
ATOM 2087 C CA . SER A 1 263 ? -13.744 -14.007 27.930 1.00 44.59 263 SER A CA 1
ATOM 2088 C C . SER A 1 263 ? -14.307 -12.628 28.271 1.00 44.59 263 SER A C 1
ATOM 2090 O O . SER A 1 263 ? -14.692 -12.406 29.416 1.00 44.59 263 SER A O 1
ATOM 2092 N N . GLN A 1 264 ? -14.206 -11.716 27.298 1.00 57.44 264 GLN A N 1
ATOM 2093 C CA . GLN A 1 264 ? -14.840 -10.399 27.209 1.00 57.44 264 GLN A CA 1
ATOM 2094 C C . GLN A 1 264 ? -15.286 -9.841 28.563 1.00 57.44 264 GLN A C 1
ATOM 2096 O O . GLN A 1 264 ? -16.419 -10.058 28.978 1.00 57.44 264 GLN A O 1
ATOM 2101 N N . ILE A 1 265 ? -14.399 -9.119 29.265 1.00 67.69 265 ILE A N 1
ATOM 2102 C CA . ILE A 1 265 ? -14.894 -8.222 30.315 1.00 67.69 265 ILE A CA 1
ATOM 2103 C C . ILE A 1 265 ? -15.730 -7.182 29.576 1.00 67.69 265 ILE A C 1
ATOM 2105 O O . ILE A 1 265 ? -15.146 -6.419 28.792 1.00 67.69 265 ILE A O 1
ATOM 2109 N N . PRO A 1 266 ? -17.053 -7.155 29.796 1.00 74.50 266 PRO A N 1
ATOM 2110 C CA . PRO A 1 266 ? -17.898 -6.325 28.983 1.00 74.50 266 PRO A CA 1
ATOM 2111 C C . PRO A 1 266 ? -17.625 -4.858 29.295 1.00 74.50 266 PRO A C 1
ATOM 2113 O O . PRO A 1 266 ? -17.374 -4.495 30.451 1.00 74.50 266 PRO A O 1
ATOM 2116 N N . ASN A 1 267 ? -17.653 -4.010 28.272 1.00 81.25 267 ASN A N 1
ATOM 2117 C CA . ASN A 1 267 ? -17.487 -2.563 28.405 1.00 81.25 267 ASN A CA 1
ATOM 2118 C C . ASN A 1 267 ? -16.220 -2.187 29.201 1.00 81.25 267 ASN A C 1
ATOM 2120 O O . ASN A 1 267 ? -16.235 -1.314 30.079 1.00 81.25 267 ASN A O 1
ATOM 2124 N N . ASN A 1 268 ? -15.104 -2.878 28.942 1.00 85.00 268 ASN A N 1
ATOM 2125 C CA . ASN A 1 268 ? -13.848 -2.683 29.670 1.00 85.00 268 ASN A CA 1
ATOM 2126 C C . ASN A 1 268 ? -13.005 -1.506 29.157 1.00 85.00 268 ASN A C 1
ATOM 2128 O O . ASN A 1 268 ? -12.065 -1.098 29.839 1.00 85.00 268 ASN A O 1
ATOM 2132 N N . ILE A 1 269 ? -13.315 -0.937 27.991 1.00 90.12 269 ILE A N 1
ATOM 2133 C CA . ILE A 1 269 ? -12.517 0.138 27.396 1.00 90.12 269 ILE A CA 1
ATOM 2134 C C . ILE A 1 269 ? -12.662 1.421 28.221 1.00 90.12 269 ILE A C 1
ATOM 2136 O O . ILE A 1 269 ? -13.757 1.822 28.616 1.00 90.12 269 ILE A O 1
ATOM 2140 N N . ARG A 1 270 ? -11.536 2.078 28.513 1.00 90.94 270 ARG A N 1
ATOM 2141 C CA . ARG A 1 270 ? -11.501 3.364 29.234 1.00 90.94 270 ARG A CA 1
ATOM 2142 C C . ARG A 1 270 ? -10.837 4.469 28.430 1.00 90.94 270 ARG A C 1
ATOM 2144 O O . ARG A 1 270 ? -11.203 5.635 28.556 1.00 90.94 270 ARG A O 1
ATOM 2151 N N . GLU A 1 271 ? -9.879 4.110 27.588 1.00 93.31 271 GLU A N 1
ATOM 2152 C CA . GLU A 1 271 ? -9.133 5.074 26.793 1.00 93.31 271 GLU A CA 1
ATOM 2153 C C . GLU A 1 271 ? -8.721 4.462 25.460 1.00 93.31 271 GLU A C 1
ATOM 2155 O O . GLU A 1 271 ? -8.262 3.322 25.428 1.00 93.31 271 GLU A O 1
ATOM 2160 N N . ILE A 1 272 ? -8.845 5.239 24.386 1.00 95.12 272 ILE A N 1
ATOM 2161 C CA . ILE A 1 272 ? -8.303 4.954 23.058 1.00 95.12 272 ILE A CA 1
ATOM 2162 C C . ILE A 1 272 ? -7.421 6.148 22.692 1.00 95.12 272 ILE A C 1
ATOM 2164 O O . ILE A 1 272 ? -7.879 7.288 22.735 1.00 95.12 272 ILE A O 1
ATOM 2168 N N . LYS A 1 273 ? -6.148 5.927 22.355 1.00 94.31 273 LYS A N 1
ATOM 2169 C CA . LYS A 1 273 ? -5.245 7.034 21.990 1.00 94.31 273 LYS A CA 1
ATOM 2170 C C . LYS A 1 273 ? -5.290 7.379 20.511 1.00 94.31 273 LYS A C 1
ATOM 2172 O O . LYS A 1 273 ? -5.121 8.542 20.152 1.00 94.31 273 LYS A O 1
ATOM 2177 N N . LEU A 1 274 ? -5.456 6.363 19.677 1.00 94.81 274 LEU A N 1
ATOM 2178 C CA . LEU A 1 274 ? -5.312 6.457 18.235 1.00 94.81 274 LEU A CA 1
ATOM 2179 C C . LEU A 1 274 ? -6.288 5.481 17.578 1.00 94.81 274 LEU A C 1
ATOM 2181 O O . LEU A 1 274 ? -6.388 4.331 18.008 1.00 94.81 274 LEU A O 1
ATOM 2185 N N . ILE A 1 275 ? -6.956 5.937 16.524 1.00 96.94 275 ILE A N 1
ATOM 2186 C CA . ILE A 1 275 ? -7.738 5.086 15.626 1.00 96.94 275 ILE A CA 1
ATOM 2187 C C . ILE A 1 275 ? -7.008 5.004 14.283 1.00 96.94 275 ILE A C 1
ATOM 2189 O O . ILE A 1 275 ? -6.540 6.016 13.769 1.00 96.94 275 ILE A O 1
ATOM 2193 N N . CYS A 1 276 ? -6.890 3.803 13.727 1.00 96.50 276 CYS A N 1
ATOM 2194 C CA . CYS A 1 276 ? -6.312 3.545 12.416 1.00 96.50 276 CYS A CA 1
ATOM 2195 C C . CYS A 1 276 ? -7.401 3.071 11.452 1.00 96.50 276 CYS A C 1
ATOM 2197 O O . CYS A 1 276 ? -8.067 2.059 11.702 1.00 96.50 276 CYS A O 1
ATOM 2199 N N . LEU A 1 277 ? -7.560 3.786 10.341 1.00 96.31 277 LEU A N 1
ATOM 2200 C CA . LEU A 1 277 ? -8.370 3.345 9.209 1.00 96.31 277 LEU A CA 1
ATOM 2201 C C . LEU A 1 277 ? -7.464 2.835 8.088 1.00 96.31 277 LEU A C 1
ATOM 2203 O O . LEU A 1 277 ? -6.389 3.383 7.837 1.00 96.31 277 LEU A O 1
ATOM 2207 N N . TYR A 1 278 ? -7.933 1.798 7.405 1.00 94.06 278 TYR A N 1
ATOM 2208 C CA . TYR A 1 278 ? -7.217 1.079 6.362 1.00 94.06 278 TYR A CA 1
ATOM 2209 C C . TYR A 1 278 ? -7.945 1.264 5.038 1.00 94.06 278 TYR A C 1
ATOM 2211 O O . TYR A 1 278 ? -9.100 0.868 4.909 1.00 94.06 278 TYR A O 1
ATOM 2219 N N . PHE A 1 279 ? -7.270 1.817 4.040 1.00 91.81 279 PHE A N 1
ATOM 2220 C CA . PHE A 1 279 ? -7.791 1.886 2.678 1.00 91.81 279 PHE A CA 1
ATOM 2221 C C . PHE A 1 279 ? -6.870 1.079 1.783 1.00 91.81 279 PHE A C 1
ATOM 2223 O O . PHE A 1 279 ? -5.710 1.436 1.573 1.00 91.81 279 PHE A O 1
ATOM 2230 N N . ARG A 1 280 ? -7.371 -0.063 1.317 1.00 88.44 280 ARG A N 1
ATOM 2231 C CA . ARG A 1 280 ? -6.610 -1.000 0.501 1.00 88.44 280 ARG A CA 1
ATOM 2232 C C . ARG A 1 280 ? -7.047 -0.902 -0.952 1.00 88.44 280 ARG A C 1
ATOM 2234 O O . ARG A 1 280 ? -8.227 -1.017 -1.249 1.00 88.44 280 ARG A O 1
ATOM 2241 N N . ALA A 1 281 ? -6.077 -0.759 -1.842 1.00 84.94 281 ALA A N 1
ATOM 2242 C CA . ALA A 1 281 ? -6.275 -0.771 -3.285 1.00 84.94 281 ALA A CA 1
ATOM 2243 C C . ALA A 1 281 ? -5.194 -1.622 -3.961 1.00 84.94 281 ALA A C 1
ATOM 2245 O O . ALA A 1 281 ? -4.215 -2.016 -3.325 1.00 84.94 281 ALA A O 1
ATOM 2246 N N . VAL A 1 282 ? -5.359 -1.917 -5.247 1.00 80.69 282 VAL A N 1
ATOM 2247 C CA . VAL A 1 282 ? -4.348 -2.628 -6.043 1.00 80.69 282 VAL A CA 1
ATOM 2248 C C . VAL A 1 282 ? -3.433 -1.610 -6.719 1.00 80.69 282 VAL A C 1
ATOM 2250 O O . VAL A 1 282 ? -3.909 -0.615 -7.268 1.00 80.69 282 VAL A O 1
ATOM 2253 N N . ARG A 1 283 ? -2.112 -1.839 -6.688 1.00 75.94 283 ARG A N 1
ATOM 2254 C CA . ARG A 1 283 ? -1.162 -0.954 -7.376 1.00 75.94 283 ARG A CA 1
ATOM 2255 C C . ARG A 1 283 ? -1.331 -1.066 -8.900 1.00 75.94 283 ARG A C 1
ATOM 2257 O O . ARG A 1 283 ? -1.189 -2.170 -9.431 1.00 75.94 283 ARG A O 1
ATOM 2264 N N . PRO A 1 284 ? -1.511 0.044 -9.635 1.00 72.44 284 PRO A N 1
ATOM 2265 C CA . PRO A 1 284 ? -1.407 0.015 -11.089 1.00 72.44 284 PRO A CA 1
ATOM 2266 C C . PRO A 1 284 ? 0.054 -0.208 -11.510 1.00 72.44 284 PRO A C 1
ATOM 2268 O O . PRO A 1 284 ? 0.955 0.513 -11.078 1.00 72.44 284 PRO A O 1
ATOM 2271 N N . LYS A 1 285 ? 0.299 -1.195 -12.379 1.00 72.44 285 LYS A N 1
ATOM 2272 C CA . LYS A 1 285 ? 1.650 -1.517 -12.889 1.00 72.44 285 LYS A CA 1
ATOM 2273 C C . LYS A 1 285 ? 2.231 -0.418 -13.789 1.00 72.44 285 LYS A C 1
ATOM 2275 O O . LYS A 1 285 ? 3.446 -0.301 -13.927 1.00 72.44 285 LYS A O 1
ATOM 2280 N N . ASP A 1 286 ? 1.368 0.417 -14.358 1.00 74.44 286 ASP A N 1
ATOM 2281 C CA . ASP A 1 286 ? 1.749 1.436 -15.338 1.00 74.44 286 ASP A CA 1
ATOM 2282 C C . ASP A 1 286 ? 2.380 2.685 -14.708 1.00 74.44 286 ASP A C 1
ATOM 2284 O O . ASP A 1 286 ? 3.045 3.451 -15.404 1.00 74.44 286 ASP A O 1
ATOM 2288 N N . GLU A 1 287 ? 2.217 2.901 -13.399 1.00 76.25 287 GLU A N 1
ATOM 2289 C CA . GLU A 1 287 ? 2.691 4.129 -12.745 1.00 76.25 287 GLU A CA 1
ATOM 2290 C C . GLU A 1 287 ? 4.222 4.205 -12.709 1.00 76.25 287 GLU A C 1
ATOM 2292 O O . GLU A 1 287 ? 4.811 5.254 -12.971 1.00 76.25 287 GLU A O 1
ATOM 2297 N N . VAL A 1 288 ? 4.894 3.074 -12.479 1.00 78.00 288 VAL A N 1
ATOM 2298 C CA . VAL A 1 288 ? 6.364 3.033 -12.473 1.00 78.00 288 VAL A CA 1
ATOM 2299 C C . VAL A 1 288 ? 6.922 3.228 -13.887 1.00 78.00 288 VAL A C 1
ATOM 2301 O O . VAL A 1 288 ? 7.944 3.888 -14.074 1.00 78.00 288 VAL A O 1
ATOM 2304 N N . VAL A 1 289 ? 6.233 2.700 -14.905 1.00 82.44 289 VAL A N 1
ATOM 2305 C CA . VAL A 1 289 ? 6.598 2.911 -16.315 1.00 82.44 289 VAL A CA 1
ATOM 2306 C C . VAL A 1 289 ? 6.398 4.375 -16.704 1.00 82.44 289 VAL A C 1
ATOM 2308 O O . VAL A 1 289 ? 7.280 4.968 -17.321 1.00 82.44 289 VAL A O 1
ATOM 2311 N N . ARG A 1 290 ? 5.283 4.987 -16.293 1.00 83.69 290 ARG A N 1
ATOM 2312 C CA . ARG A 1 290 ? 5.003 6.412 -16.503 1.00 83.69 290 ARG A CA 1
ATOM 2313 C C . ARG A 1 290 ? 6.086 7.290 -15.882 1.00 83.69 290 ARG A C 1
ATOM 2315 O O . ARG A 1 290 ? 6.607 8.162 -16.570 1.00 83.69 290 ARG A O 1
ATOM 2322 N N . ALA A 1 291 ? 6.468 7.028 -14.633 1.00 83.00 291 ALA A N 1
ATOM 2323 C CA . ALA A 1 291 ? 7.554 7.742 -13.962 1.00 83.00 291 ALA A CA 1
ATOM 2324 C C . ALA A 1 291 ? 8.915 7.556 -14.664 1.00 83.00 291 ALA A C 1
ATOM 2326 O O . ALA A 1 291 ? 9.734 8.469 -14.687 1.00 83.00 291 ALA A O 1
ATOM 2327 N N . GLY A 1 292 ? 9.165 6.395 -15.275 1.00 82.88 292 GLY A N 1
ATOM 2328 C CA . GLY A 1 292 ? 10.339 6.199 -16.129 1.00 82.88 292 GLY A CA 1
ATOM 2329 C C . GLY A 1 292 ? 10.275 7.026 -17.419 1.00 82.88 292 GLY A C 1
ATOM 2330 O O . GLY A 1 292 ? 11.259 7.647 -17.817 1.00 82.88 292 GLY A O 1
ATOM 2331 N N . LEU A 1 293 ? 9.106 7.081 -18.059 1.00 86.25 293 LEU A N 1
ATOM 2332 C CA . LEU A 1 293 ? 8.894 7.822 -19.305 1.00 86.25 293 LEU A CA 1
ATOM 2333 C C . LEU A 1 293 ? 8.996 9.339 -19.132 1.00 86.25 293 LEU A C 1
ATOM 2335 O O . LEU A 1 293 ? 9.464 10.018 -20.045 1.00 86.25 293 LEU A O 1
ATOM 2339 N N . THR A 1 294 ? 8.632 9.884 -17.970 1.00 89.88 294 THR A N 1
ATOM 2340 C CA . THR A 1 294 ? 8.813 11.319 -17.689 1.00 89.88 294 THR A CA 1
ATOM 2341 C C . THR A 1 294 ? 10.288 11.729 -17.618 1.00 89.88 294 THR A C 1
ATOM 2343 O O . THR A 1 294 ? 10.594 12.906 -17.805 1.00 89.88 294 THR A O 1
ATOM 2346 N N . LEU A 1 295 ? 11.217 10.782 -17.425 1.00 88.94 295 LEU A N 1
ATOM 2347 C CA . LEU A 1 295 ? 12.662 11.038 -17.429 1.00 88.94 295 LEU A CA 1
ATOM 2348 C C . LEU A 1 295 ? 13.296 11.009 -18.831 1.00 88.94 295 LEU A C 1
ATOM 2350 O O . LEU A 1 295 ? 14.384 11.553 -19.031 1.00 88.94 295 LEU A O 1
ATOM 2354 N N . LEU A 1 296 ? 12.617 10.421 -19.819 1.00 90.56 296 LEU A N 1
ATOM 2355 C CA . LEU A 1 296 ? 13.091 10.298 -21.199 1.00 90.56 296 LEU A CA 1
ATOM 2356 C C . LEU A 1 296 ? 13.518 11.628 -21.867 1.00 90.56 296 LEU A C 1
ATOM 2358 O O . LEU A 1 296 ? 14.583 11.637 -22.492 1.00 90.56 296 LEU A O 1
ATOM 2362 N N . PRO A 1 297 ? 12.793 12.764 -21.740 1.00 94.12 297 PRO A N 1
ATOM 2363 C CA . PRO A 1 297 ? 13.238 14.028 -22.336 1.00 94.12 297 PRO A CA 1
ATOM 2364 C C . PRO A 1 297 ? 14.586 14.512 -21.784 1.00 94.12 297 PRO A C 1
ATOM 2366 O O . PRO A 1 297 ? 15.394 15.053 -22.539 1.00 94.12 297 PRO A O 1
ATOM 2369 N N . PHE A 1 298 ? 14.881 14.272 -20.503 1.00 94.44 298 PHE A N 1
ATOM 2370 C CA . PHE A 1 298 ? 16.169 14.652 -19.915 1.00 94.44 298 PHE A CA 1
ATOM 2371 C C . PHE A 1 298 ? 17.327 13.827 -20.482 1.00 94.44 298 PHE A C 1
ATOM 2373 O O . PHE A 1 298 ? 18.409 14.372 -20.703 1.00 94.44 298 PHE A O 1
ATOM 2380 N N . LEU A 1 299 ? 17.097 12.544 -20.782 1.00 93.44 299 LEU A N 1
ATOM 2381 C CA . LEU A 1 299 ? 18.088 11.690 -21.442 1.00 93.44 299 LEU A CA 1
ATOM 2382 C C . LEU A 1 299 ? 18.424 12.235 -22.837 1.00 93.44 299 LEU A C 1
ATOM 2384 O O . LEU A 1 299 ? 19.599 12.387 -23.171 1.00 93.44 299 LEU A O 1
ATOM 2388 N N . ILE A 1 300 ? 17.404 12.598 -23.623 1.00 94.62 300 ILE A N 1
ATOM 2389 C CA . ILE A 1 300 ? 17.585 13.166 -24.968 1.00 94.62 300 ILE A CA 1
ATOM 2390 C C . ILE A 1 300 ? 18.398 14.462 -24.901 1.00 94.62 300 ILE A C 1
ATOM 2392 O O . ILE A 1 300 ? 19.374 14.614 -25.635 1.00 94.62 300 ILE A O 1
ATOM 2396 N N . ILE A 1 301 ? 18.036 15.377 -23.998 1.00 96.69 301 ILE A N 1
ATOM 2397 C CA . ILE A 1 301 ? 18.755 16.645 -23.816 1.00 96.69 301 ILE A CA 1
ATOM 2398 C C . ILE A 1 301 ? 20.213 16.385 -23.416 1.00 96.69 301 ILE A C 1
ATOM 2400 O O . ILE A 1 301 ? 21.124 16.967 -24.005 1.00 96.69 301 ILE A O 1
ATOM 2404 N N . GLY A 1 302 ? 20.452 15.475 -22.467 1.00 96.44 302 GLY A N 1
ATOM 2405 C CA . GLY A 1 302 ? 21.800 15.096 -22.043 1.00 96.44 302 GLY A CA 1
ATOM 2406 C C . GLY A 1 302 ? 22.644 14.534 -23.189 1.00 96.44 302 GLY A C 1
ATOM 2407 O O . GLY A 1 302 ? 23.798 14.927 -23.356 1.00 96.44 302 GLY A O 1
ATOM 2408 N N . PHE A 1 303 ? 22.063 13.674 -24.029 1.00 96.31 303 PHE A N 1
ATOM 2409 C CA . PHE A 1 303 ? 22.740 13.128 -25.205 1.00 96.31 303 PHE A CA 1
ATOM 2410 C C . PHE A 1 303 ? 23.111 14.220 -26.217 1.00 96.31 303 PHE A C 1
ATOM 2412 O O . PHE A 1 303 ? 24.248 14.263 -26.684 1.00 96.31 303 PHE A O 1
ATOM 2419 N N . VAL A 1 304 ? 22.191 15.144 -26.511 1.00 96.88 304 VAL A N 1
ATOM 2420 C CA . VAL A 1 304 ? 22.444 16.268 -27.427 1.00 96.88 304 VAL A CA 1
ATOM 2421 C C . VAL A 1 304 ? 23.577 17.157 -26.912 1.00 96.88 304 VAL A C 1
ATOM 2423 O O . VAL A 1 304 ? 24.487 17.487 -27.673 1.00 96.88 304 VAL A O 1
ATOM 2426 N N . ILE A 1 305 ? 23.572 17.498 -25.619 1.00 97.19 305 ILE A N 1
ATOM 2427 C CA . ILE A 1 305 ? 24.637 18.301 -25.004 1.00 97.19 305 ILE A CA 1
ATOM 2428 C C . ILE A 1 305 ? 25.990 17.591 -25.124 1.00 97.19 305 ILE A C 1
ATOM 2430 O O . ILE A 1 305 ? 26.968 18.226 -25.520 1.00 97.19 305 ILE A O 1
ATOM 2434 N N . MET A 1 306 ? 26.053 16.284 -24.839 1.00 97.06 306 MET A N 1
ATOM 2435 C CA . MET A 1 306 ? 27.289 15.507 -24.986 1.00 97.06 306 MET A CA 1
ATOM 2436 C C . MET A 1 306 ? 27.797 15.507 -26.431 1.00 97.06 306 MET A C 1
ATOM 2438 O O . MET A 1 306 ? 28.975 15.775 -26.653 1.00 97.06 306 MET A O 1
ATOM 2442 N N . VAL A 1 307 ? 26.926 15.276 -27.419 1.00 96.81 307 VAL A N 1
ATOM 2443 C CA . VAL A 1 307 ? 27.310 15.277 -28.842 1.00 96.81 307 VAL A CA 1
ATOM 2444 C C . VAL A 1 307 ? 27.841 16.643 -29.277 1.00 96.81 307 VAL A C 1
ATOM 2446 O O . VAL A 1 307 ? 28.882 16.710 -29.935 1.00 96.81 307 VAL A O 1
ATOM 2449 N N . ILE A 1 308 ? 27.168 17.732 -28.895 1.00 97.06 308 ILE A N 1
ATOM 2450 C CA . ILE A 1 308 ? 27.597 19.099 -29.222 1.00 97.06 308 ILE A CA 1
ATOM 2451 C C . ILE A 1 308 ? 28.953 19.393 -28.581 1.00 97.06 308 ILE A C 1
ATOM 2453 O O . ILE A 1 308 ? 29.878 19.818 -29.273 1.00 97.06 308 ILE A O 1
ATOM 2457 N N . PHE A 1 309 ? 29.095 19.127 -27.282 1.00 97.12 309 PHE A N 1
ATOM 2458 C CA . PHE A 1 309 ? 30.334 19.377 -26.555 1.00 97.12 309 PHE A CA 1
ATOM 2459 C C . PHE A 1 309 ? 31.501 18.579 -27.146 1.00 97.12 309 PHE A C 1
ATOM 2461 O O . PHE A 1 309 ? 32.517 19.167 -27.507 1.00 97.12 309 PHE A O 1
ATOM 2468 N N . SER A 1 310 ? 31.335 17.267 -27.352 1.00 96.50 310 SER A N 1
ATOM 2469 C CA . SER A 1 310 ? 32.365 16.421 -27.961 1.00 96.50 310 SER A CA 1
ATOM 2470 C C . SER A 1 310 ? 32.748 16.885 -29.367 1.00 96.50 310 SER A C 1
ATOM 2472 O O . SER A 1 310 ? 33.936 16.917 -29.688 1.00 96.50 310 SER A O 1
ATOM 2474 N N . SER A 1 311 ? 31.776 17.295 -30.188 1.00 94.12 311 SER A N 1
ATOM 2475 C CA . SER A 1 311 ? 32.031 17.787 -31.548 1.00 94.12 311 SER A CA 1
ATOM 2476 C C . SER A 1 311 ? 32.810 19.103 -31.545 1.00 94.12 311 SER A C 1
ATOM 2478 O O . SER A 1 311 ? 33.757 19.256 -32.319 1.00 94.12 311 SER A O 1
ATOM 2480 N N . ILE A 1 312 ? 32.460 20.039 -30.655 1.00 95.56 312 ILE A N 1
ATOM 2481 C CA . ILE A 1 312 ? 33.163 21.321 -30.505 1.00 95.56 312 ILE A CA 1
ATOM 2482 C C . ILE A 1 312 ? 34.590 21.088 -30.007 1.00 95.56 312 ILE A C 1
ATOM 2484 O O . ILE A 1 312 ? 35.531 21.610 -30.602 1.00 95.56 312 ILE A O 1
ATOM 2488 N N . THR A 1 313 ? 34.772 20.283 -28.956 1.00 95.00 313 THR A N 1
ATOM 2489 C CA . THR A 1 313 ? 36.099 20.006 -28.389 1.00 95.00 313 THR A CA 1
ATOM 2490 C C . THR A 1 313 ? 37.010 19.312 -29.402 1.00 95.00 313 THR A C 1
ATOM 2492 O O . THR A 1 313 ? 38.159 19.723 -29.559 1.00 95.00 313 THR A O 1
ATOM 2495 N N . MET A 1 314 ? 36.504 18.315 -30.138 1.00 93.19 314 MET A N 1
ATOM 2496 C CA . MET A 1 314 ? 37.257 17.652 -31.212 1.00 93.19 314 MET A CA 1
ATOM 2497 C C . MET A 1 314 ? 37.613 18.617 -32.347 1.00 93.19 314 MET A C 1
ATOM 2499 O O . MET A 1 314 ? 38.760 18.644 -32.786 1.00 93.19 314 MET A O 1
ATOM 2503 N N . SER A 1 315 ? 36.664 19.441 -32.797 1.00 90.50 315 SER A N 1
ATOM 2504 C CA . SER A 1 315 ? 36.900 20.392 -33.892 1.00 90.50 315 SER A CA 1
ATOM 2505 C C . SER A 1 315 ? 37.917 21.468 -33.506 1.00 90.50 315 SER A C 1
ATOM 2507 O O . SER A 1 315 ? 38.806 21.789 -34.294 1.00 90.50 315 SER A O 1
ATOM 2509 N N . ALA A 1 316 ? 37.839 21.990 -32.278 1.00 90.62 316 ALA A N 1
ATOM 2510 C CA . ALA A 1 316 ? 38.800 22.956 -31.753 1.00 90.62 316 ALA A CA 1
ATOM 2511 C C . ALA A 1 316 ? 40.208 22.350 -31.622 1.00 90.62 316 ALA A C 1
ATOM 2513 O O . ALA A 1 316 ? 41.189 22.996 -31.989 1.00 90.62 316 ALA A O 1
ATOM 2514 N N . ALA A 1 317 ? 40.314 21.100 -31.158 1.00 88.56 317 ALA A N 1
ATOM 2515 C CA . ALA A 1 317 ? 41.588 20.387 -31.086 1.00 88.56 317 ALA A CA 1
ATOM 2516 C C . ALA A 1 317 ? 42.189 20.139 -32.481 1.00 88.56 317 ALA A C 1
ATOM 2518 O O . ALA A 1 317 ? 43.371 20.404 -32.697 1.00 88.56 317 ALA A O 1
ATOM 2519 N N . ALA A 1 318 ? 41.372 19.699 -33.443 1.00 88.38 318 ALA A N 1
ATOM 2520 C CA . ALA A 1 318 ? 41.797 19.489 -34.826 1.00 88.38 318 ALA A CA 1
ATOM 2521 C C . ALA A 1 318 ? 42.259 20.795 -35.496 1.00 88.38 318 ALA A C 1
ATOM 2523 O O . ALA A 1 318 ? 43.253 20.796 -36.227 1.00 88.38 318 ALA A O 1
ATOM 2524 N N . TYR A 1 319 ? 41.580 21.910 -35.206 1.00 88.19 319 TYR A N 1
ATOM 2525 C CA . TYR A 1 319 ? 41.985 23.243 -35.648 1.00 88.19 319 TYR A CA 1
ATOM 2526 C C . TYR A 1 319 ? 43.322 23.668 -35.032 1.00 88.19 319 TYR A C 1
ATOM 2528 O O . TYR A 1 319 ? 44.224 24.075 -35.759 1.00 88.19 319 TYR A O 1
ATOM 2536 N N . TYR A 1 320 ? 43.492 23.510 -33.714 1.00 90.12 320 TYR A N 1
ATOM 2537 C CA . TYR A 1 320 ? 44.736 23.856 -33.020 1.00 90.12 320 TYR A CA 1
ATOM 2538 C C . TYR A 1 320 ? 45.942 23.046 -33.523 1.00 90.12 320 TYR A C 1
ATOM 2540 O O . TYR A 1 320 ? 47.033 23.589 -33.672 1.00 90.12 320 TYR A O 1
ATOM 2548 N N . MET A 1 321 ? 45.749 21.759 -33.830 1.00 89.75 321 MET A N 1
ATOM 2549 C CA . MET A 1 321 ? 46.802 20.892 -34.373 1.00 89.75 321 MET A CA 1
ATOM 2550 C C . MET A 1 321 ? 47.025 21.058 -35.887 1.00 89.75 321 MET A C 1
ATOM 2552 O O . MET A 1 321 ? 47.885 20.378 -36.445 1.00 89.75 321 MET A O 1
ATOM 2556 N N . GLY A 1 322 ? 46.265 21.927 -36.569 1.00 80.50 322 GLY A N 1
ATOM 2557 C CA . GLY A 1 322 ? 46.381 22.140 -38.016 1.00 80.50 322 GLY A CA 1
ATOM 2558 C C . GLY A 1 322 ? 46.011 20.913 -38.861 1.00 80.50 322 GLY A C 1
ATOM 2559 O O . GLY A 1 322 ? 46.482 20.781 -39.987 1.00 80.50 322 GLY A O 1
ATOM 2560 N N . GLN A 1 323 ? 45.192 20.000 -38.327 1.00 77.06 323 GLN A N 1
ATOM 2561 C CA . GLN A 1 323 ? 44.841 18.713 -38.949 1.00 77.06 323 GLN A CA 1
ATOM 2562 C C . GLN A 1 323 ? 43.532 18.745 -39.755 1.00 77.06 323 GLN A C 1
ATOM 2564 O O . GLN A 1 323 ? 43.102 17.716 -40.274 1.00 77.06 323 GLN A O 1
ATOM 2569 N N . LEU A 1 324 ? 42.896 19.911 -39.900 1.00 65.75 324 LEU A N 1
ATOM 2570 C CA . LEU A 1 324 ? 41.741 20.102 -40.785 1.00 65.75 324 LEU A CA 1
ATOM 2571 C C . LEU A 1 324 ? 42.195 20.130 -42.255 1.00 65.75 324 LEU A C 1
ATOM 2573 O O . LEU A 1 324 ? 42.239 21.173 -42.901 1.00 65.75 324 LEU A O 1
ATOM 2577 N N . GLY A 1 325 ? 42.570 18.965 -42.777 1.00 57.28 325 GLY A N 1
ATOM 2578 C CA . GLY A 1 325 ? 42.814 18.754 -44.198 1.00 57.28 325 GLY A CA 1
ATOM 2579 C C . GLY A 1 325 ? 41.521 18.352 -44.898 1.00 57.28 325 GLY A C 1
ATOM 2580 O O . GLY A 1 325 ? 40.900 17.358 -44.525 1.00 57.28 325 GLY A O 1
ATOM 2581 N N . ALA A 1 326 ? 41.114 19.099 -45.926 1.00 50.75 326 ALA A N 1
ATOM 2582 C CA . ALA A 1 326 ? 40.078 18.640 -46.843 1.00 50.75 326 ALA A CA 1
ATOM 2583 C C . ALA A 1 326 ? 40.581 17.365 -47.536 1.00 50.75 326 ALA A C 1
ATOM 2585 O O . ALA A 1 326 ? 41.506 17.419 -48.350 1.00 50.75 326 ALA A O 1
ATOM 2586 N N . HIS A 1 327 ? 40.006 16.217 -47.182 1.00 49.66 327 HIS A N 1
ATOM 2587 C CA . HIS A 1 327 ? 40.274 14.968 -47.881 1.00 49.66 327 HIS A CA 1
ATOM 2588 C C . HIS A 1 327 ? 39.687 15.104 -49.295 1.00 49.66 327 HIS A C 1
ATOM 2590 O O . HIS A 1 327 ? 38.468 15.175 -49.452 1.00 49.66 327 HIS A O 1
ATOM 2596 N N . LYS A 1 328 ? 40.555 15.244 -50.302 1.00 33.12 328 LYS A N 1
ATOM 2597 C CA . LYS A 1 328 ? 40.192 14.988 -51.702 1.00 33.12 328 LYS A CA 1
ATOM 2598 C C . LYS A 1 328 ? 40.031 13.488 -51.923 1.00 33.12 328 LYS A C 1
ATOM 2600 O O . LYS A 1 328 ? 40.679 12.710 -51.179 1.00 33.12 328 LYS A O 1
#

pLDDT: mean 79.08, std 18.96, range [27.78, 97.19]

InterPro domains:
  IPR051697 Patched domain-containing protein [PTHR10796] (34-315)